Protein AF-A0A2N3NLP7-F1 (afdb_monomer)

Solvent-accessible surface area (backbone atoms only — not comparable to full-atom values): 19900 Å² total; per-residue (Å²): 133,85,92,84,90,82,90,82,85,87,89,82,78,86,71,77,70,81,67,76,88,72,74,85,68,75,59,69,57,57,38,91,52,70,59,50,80,76,34,44,60,33,42,36,60,67,62,23,51,52,34,57,56,50,33,74,73,44,80,54,68,66,61,24,55,34,38,50,55,55,31,71,47,30,38,28,46,70,31,57,49,77,74,38,50,58,56,54,59,60,35,57,75,75,60,52,95,62,43,32,46,37,33,32,49,50,47,71,86,88,68,62,86,68,87,74,82,94,73,85,57,42,68,60,45,51,46,48,52,47,55,76,59,68,56,94,74,65,73,32,44,37,38,36,53,78,73,75,88,86,46,62,73,6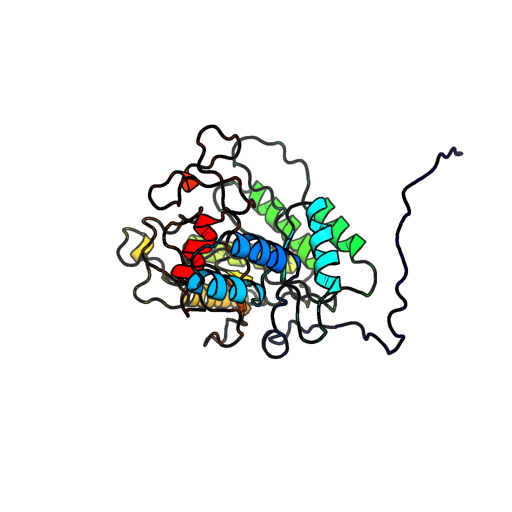9,50,56,52,53,48,35,53,51,48,12,50,45,50,43,65,55,50,41,59,24,23,41,33,23,43,30,66,39,41,27,85,45,37,37,66,93,46,37,52,58,48,38,50,47,53,44,50,18,40,54,72,25,67,58,41,73,20,48,32,21,28,26,28,28,67,64,37,44,65,39,55,80,49,78,79,18,81,46,49,85,38,90,70,54,43,72,37,78,15,48,17,40,52,47,22,51,53,54,54,24,51,53,20,47,77,64,76,36,58,38,35,27,36,35,27,21,35,36,25,38,43,79,74,61,60,96,49,86,86,67,47,37,44,48,41,82,30,3,29,17,56,68,64,37,43,87,58,90,46,99,49,34,46,26,36,31,21,47,42,60,80,30,42,27,65,33,20,39,47,86,85,47,94,76,44,47,74,63,23,62,36,88,48,20,39,75,89,34,51,50,58,68,38,82,28,66,70,58,29,52,43,19,52,74,44,20,34,68,70,111

Nearest PDB structures (foldseek):
  3voi-assembly1_A  TM=9.072E-01  e=3.158E-32  Coprinopsis cinerea
  8ww5-assembly1_A  TM=8.893E-01  e=9.660E-33  Phanerodontia chrysosporium
  8wxc-assembly1_A  TM=8.891E-01  e=7.622E-33  Phanerodontia chrysosporium
  8wwt-assembly1_A  TM=8.873E-01  e=8.581E-33  Phanerodontia chrysosporium
  3voj-assembly1_A  TM=9.019E-01  e=3.182E-31  Coprinopsis cinerea

Sequence (364 aa):
MEILVFLSLIASGLAARAMNPGIAKPVSLNASTNIWLDYTLHPNSIFRAKVEAAAKHIEDGELRQKALRVAEIGTFIWVDSTESLSGIEIALEDLPSDQILGVVLQNLPRHHCSSLPVNRPPKKTIEEISNAYQKDIIDEVAINMGLQQSCARRIKEVYLENTAYALAKLNKPNVIIYIDAGEESVGWDDSRVPIADIIAQAYEAAGRPSQVRGFATNVANLNSWDLSPGEFATADDSQWNPAQNEKRYVSLLSEDLRNRSVPHYAIVDTSRSAVQGLRRQPGTRCNVNHAGFGVRPTSETGSEWTDAFVWAKQGGDSDGTSDVQSETYESECGLEEAFKPSPEAGEWHQVYFEMLVENAKPSF

Mean predicted aligned error: 9.07 Å

InterPro domains:
  IPR016288 1, 4-beta cellobiohydrolase [PF01341] (39-119)
  IPR016288 1, 4-beta cellobiohydrolase [PF01341] (138-360)
  IPR016288 1, 4-beta cellobiohydrolase [PIRSF001100] (31-364)
  IPR016288 1, 4-beta cellobiohydrolase [PR00733] (60-79)
  IPR016288 1, 4-beta cellobiohydrolase [PR00733] (174-187)
  IPR016288 1, 4-beta cellobiohydrolase [PR00733] (212-222)
  IPR016288 1, 4-beta cellobiohydrolase [PR00733] (264-277)
  IPR016288 1, 4-beta cellobiohydrolase [PR00733] (282-302)
  IPR016288 1, 4-beta cellobiohydrolase [PR00733] (306-320)
  IPR016288 1, 4-beta cellobiohydrolase [PTHR34876] (24-364)
  IPR036434 1, 4-beta cellobiohydrolase superfamily [G3DSA:3.20.20.40] (28-364)
  IPR036434 1, 4-beta cellobiohydrolase superfamily [SSF51989] (31-364)

Secondary structure (DSSP, 8-state):
--------------------SS--PPP---TTS-GGGT-EE---HHHHHHHHHHHTT--SHHHHHHHHHHTTS--EEEE-SSGGGHHHHHHHTS--TTEEEEEEE--S----SSS------HHHHHHHHHHHT-SS----EE------TTS-HHHHHHHHHHHHHHHHHS--TT--EEEE---GGG-SHHHHHHHHHHHHHHHHHTT--TTEEEEEESTT----SS-SS-TTTTSTTGGG-S-SSHHHHHHHHHHHHHHTT---EEEEE-TTBS--S--SSTT--TTBTT-B--SPSBS--S-TTEEEEE--S-TTB-SS---TTSTT--GGGGSTTB-SS--STTSB-HHHHHHHHHT-SS--

Foldseek 3Di:
DDDDDDDDDDPPDPPVPPDPPPDPDQDFDALVDLLQVQAFAQLFPVLLVLLLVLLVVDPDPVLSVLSNVLSRFHEAQEDQDLVSVVSQVRRLVPDDPRYAHEYEDHPDDPDDLPDDPPDDDLLVSLVSVLVVVVDSDDAEYEYEYDDDDPHDPVSLVVSLVSLLSNLLSQLDRRYAYAYEQEEQQQQDCVRLLVSLVSVLSSCVSNVNRRRYQYHEYQQLHAFAADDPQALCCVPDPCVPRQRSGRVSSLVSSLVSNVVSVHNRAYEYANQFHLDGNLDPDRPQRFQFPLTAGEDGWHCPSVDPRYSIYHHHDSFQFGQAACPPPDPGDDVSCVDPRHDPGDDGGRDGRSVRSSSRQVSYVVHD

pLDDT: mean 81.13, std 23.27, range [19.69, 98.88]

Organism: NCBI:txid41688

Structure (mmCIF, N/CA/C/O backbone):
data_AF-A0A2N3NLP7-F1
#
_entry.id   AF-A0A2N3NLP7-F1
#
loop_
_atom_site.group_PDB
_atom_site.id
_atom_site.type_symbol
_atom_site.label_atom_id
_atom_site.label_alt_id
_atom_site.label_comp_id
_atom_site.label_asym_id
_atom_site.label_entity_id
_atom_site.label_seq_id
_atom_site.pdbx_PDB_ins_code
_atom_site.Cartn_x
_atom_site.Cartn_y
_atom_site.Cartn_z
_atom_site.occupancy
_atom_site.B_iso_or_equiv
_atom_site.auth_seq_id
_atom_site.auth_comp_id
_atom_site.auth_asym_id
_atom_site.auth_atom_id
_atom_site.pdbx_PDB_model_num
ATOM 1 N N . MET A 1 1 ? 35.258 -16.761 36.003 1.00 25.31 1 MET A N 1
ATOM 2 C CA . MET A 1 1 ? 34.451 -17.596 36.911 1.00 25.31 1 MET A CA 1
ATOM 3 C C . MET A 1 1 ? 33.964 -16.671 38.010 1.00 25.31 1 MET A C 1
ATOM 5 O O . MET A 1 1 ? 34.813 -16.013 38.588 1.00 25.31 1 MET A O 1
ATOM 9 N N . GLU A 1 2 ? 32.640 -16.601 38.192 1.00 19.88 2 GLU A N 1
ATOM 10 C CA . GLU A 1 2 ? 31.891 -15.862 39.239 1.00 19.88 2 GLU A CA 1
ATOM 11 C C . GLU A 1 2 ? 31.831 -14.322 39.088 1.00 19.88 2 GLU A C 1
ATOM 13 O O . GLU A 1 2 ? 32.859 -13.668 38.981 1.00 19.88 2 GLU A O 1
ATOM 18 N N . ILE A 1 3 ? 30.673 -13.732 38.734 1.00 23.47 3 ILE A N 1
ATOM 19 C CA . ILE A 1 3 ? 29.436 -13.397 39.502 1.00 23.47 3 ILE A CA 1
ATOM 20 C C . ILE A 1 3 ? 29.538 -12.024 40.202 1.00 23.47 3 ILE A C 1
ATOM 22 O O . ILE A 1 3 ? 30.393 -11.848 41.058 1.00 23.47 3 ILE A O 1
ATOM 26 N N . LEU A 1 4 ? 28.615 -11.106 39.851 1.00 19.69 4 LEU A N 1
ATOM 27 C CA . LEU A 1 4 ? 27.829 -10.167 40.699 1.00 19.69 4 LEU A CA 1
ATOM 28 C C . LEU A 1 4 ? 27.053 -9.215 39.741 1.00 19.69 4 LEU A C 1
ATOM 30 O O . LEU A 1 4 ? 27.682 -8.443 39.028 1.00 19.69 4 LEU A O 1
ATOM 34 N N . VAL A 1 5 ? 25.760 -9.393 39.428 1.00 26.34 5 VAL A N 1
ATOM 35 C CA . VAL A 1 5 ? 24.514 -9.033 40.160 1.00 26.34 5 VAL A CA 1
ATOM 36 C C . VAL A 1 5 ? 24.393 -7.551 40.550 1.00 26.34 5 VAL A C 1
ATOM 38 O O . VAL A 1 5 ? 25.087 -7.130 41.461 1.00 26.34 5 VAL A O 1
ATOM 41 N N . PHE A 1 6 ? 23.442 -6.835 39.924 1.00 21.78 6 PHE A N 1
ATOM 42 C CA . PHE A 1 6 ? 22.427 -5.919 40.508 1.00 21.78 6 PHE A CA 1
ATOM 43 C C . PHE A 1 6 ? 21.355 -5.671 39.408 1.00 21.78 6 PHE A C 1
ATOM 45 O O . PHE A 1 6 ? 21.713 -5.254 38.313 1.00 21.78 6 PHE A O 1
ATOM 52 N N . LEU A 1 7 ? 20.147 -6.262 39.515 1.00 20.61 7 LEU A N 1
ATOM 53 C CA . LEU A 1 7 ? 18.855 -5.642 39.921 1.00 20.61 7 LEU A CA 1
ATOM 54 C C . LEU A 1 7 ? 18.507 -4.341 39.164 1.00 20.61 7 LEU A C 1
ATOM 56 O O . LEU A 1 7 ? 19.363 -3.483 39.040 1.00 20.61 7 LEU A O 1
ATOM 60 N N . SER A 1 8 ? 17.278 -3.978 38.792 1.00 23.25 8 SER A N 1
ATOM 61 C CA . SER A 1 8 ? 15.921 -4.537 38.620 1.00 23.25 8 SER A CA 1
ATOM 62 C C . SER A 1 8 ? 15.015 -3.297 38.394 1.00 23.25 8 SER A C 1
ATOM 64 O O . SER A 1 8 ? 15.444 -2.201 38.749 1.00 23.25 8 SER A O 1
ATOM 66 N N . LEU A 1 9 ? 13.756 -3.497 37.978 1.00 22.28 9 LEU A N 1
ATOM 67 C CA . LEU A 1 9 ? 12.657 -2.517 37.802 1.00 22.28 9 LEU A CA 1
ATOM 68 C C . LEU A 1 9 ? 12.660 -1.837 36.421 1.00 22.28 9 LEU A C 1
ATOM 70 O O . LEU A 1 9 ? 13.601 -1.150 36.064 1.00 22.28 9 LEU A O 1
ATOM 74 N N . ILE A 1 10 ? 11.630 -1.999 35.588 1.00 25.17 10 ILE A N 1
ATOM 75 C CA . ILE A 1 10 ? 10.205 -2.021 35.940 1.00 25.17 10 ILE A CA 1
ATOM 76 C C . ILE A 1 10 ? 9.506 -3.241 35.320 1.00 25.17 10 ILE A C 1
ATOM 78 O O . ILE A 1 10 ? 9.260 -3.304 34.122 1.00 25.17 10 ILE A O 1
ATOM 82 N N . ALA A 1 11 ? 9.149 -4.197 36.179 1.00 34.75 11 ALA A N 1
ATOM 83 C CA . ALA A 1 11 ? 7.970 -5.023 35.987 1.00 34.75 11 ALA A CA 1
ATOM 84 C C . ALA A 1 11 ? 6.817 -4.289 36.682 1.00 34.75 11 ALA A C 1
ATOM 86 O O . ALA A 1 11 ? 6.783 -4.248 37.909 1.00 34.75 11 ALA A O 1
ATOM 87 N N . SER A 1 12 ? 5.906 -3.702 35.909 1.00 30.23 12 SER A N 1
ATOM 88 C CA . SER A 1 12 ? 4.644 -3.154 36.410 1.00 30.23 12 SER A CA 1
ATOM 89 C C . SER A 1 12 ? 3.597 -3.276 35.312 1.00 30.23 12 SER A C 1
ATOM 91 O O . SER A 1 12 ? 3.650 -2.534 34.341 1.00 30.23 12 SER A O 1
ATOM 93 N N . GLY A 1 13 ? 2.642 -4.192 35.481 1.00 27.33 13 GLY A N 1
ATOM 94 C CA . GLY A 1 13 ? 1.371 -4.107 34.759 1.00 27.33 13 GLY A CA 1
ATOM 95 C C . GLY A 1 13 ? 1.013 -5.238 33.803 1.00 27.33 13 GLY A C 1
ATOM 96 O O . GLY A 1 13 ? 0.046 -5.080 33.073 1.00 27.33 13 GLY A O 1
ATOM 97 N N . LEU A 1 14 ? 1.669 -6.403 33.846 1.00 33.81 14 LEU A N 1
ATOM 98 C CA . LEU A 1 14 ? 1.018 -7.640 33.394 1.00 33.81 14 LEU A CA 1
ATOM 99 C C . LEU A 1 14 ? -0.072 -8.001 34.412 1.00 33.81 14 LEU A C 1
ATOM 101 O O . LEU A 1 14 ? 0.076 -8.905 35.234 1.00 33.81 14 LEU A O 1
ATOM 105 N N . ALA A 1 15 ? -1.187 -7.272 34.372 1.00 29.70 15 ALA A N 1
ATOM 106 C CA . ALA A 1 15 ? -2.448 -7.879 34.734 1.00 29.70 15 ALA A CA 1
ATOM 107 C C . ALA A 1 15 ? -2.676 -8.952 33.671 1.00 29.70 15 ALA A C 1
ATOM 109 O O . ALA A 1 15 ? -3.114 -8.659 32.563 1.00 29.70 15 ALA A O 1
ATOM 110 N N . ALA A 1 16 ? -2.310 -10.192 33.998 1.00 34.66 16 ALA A N 1
ATOM 111 C CA . ALA A 1 16 ? -2.827 -11.356 33.309 1.00 34.66 16 ALA A CA 1
ATOM 112 C C . ALA A 1 16 ? -4.351 -11.259 33.404 1.00 34.66 16 ALA A C 1
ATOM 114 O O . ALA A 1 16 ? -4.958 -11.647 34.405 1.00 34.66 16 ALA A O 1
ATOM 115 N N . ARG A 1 17 ? -4.975 -10.635 32.403 1.00 36.97 17 ARG A N 1
ATOM 116 C CA . ARG A 1 17 ? -6.418 -10.645 32.287 1.00 36.97 17 ARG A CA 1
ATOM 117 C C . ARG A 1 17 ? -6.755 -12.104 32.054 1.00 36.97 17 ARG A C 1
ATOM 119 O O . ARG A 1 17 ? -6.219 -12.732 31.143 1.00 36.97 17 ARG A O 1
ATOM 126 N N . ALA A 1 18 ? -7.577 -12.651 32.941 1.00 33.50 18 ALA A N 1
ATOM 127 C CA . ALA A 1 18 ? -8.200 -13.941 32.747 1.00 33.50 18 ALA A CA 1
ATOM 128 C C . ALA A 1 18 ? -8.987 -13.870 31.431 1.00 33.50 18 ALA A C 1
ATOM 130 O O . ALA A 1 18 ? -10.135 -13.429 31.408 1.00 33.50 18 ALA A O 1
ATOM 131 N N . MET A 1 19 ? -8.337 -14.234 30.324 1.00 38.94 19 MET A N 1
ATOM 132 C CA . MET A 1 19 ? -9.033 -14.576 29.100 1.00 38.94 19 MET A CA 1
ATOM 133 C C . MET A 1 19 ? -9.948 -15.737 29.461 1.00 38.94 19 MET A C 1
ATOM 135 O O . MET A 1 19 ? -9.538 -16.698 30.118 1.00 38.94 19 MET A O 1
ATOM 139 N N . ASN A 1 20 ? -11.218 -15.586 29.109 1.00 33.22 20 ASN A N 1
ATOM 140 C CA . ASN A 1 20 ? -12.239 -16.593 29.325 1.00 33.22 20 ASN A CA 1
ATOM 141 C C . ASN A 1 20 ? -11.690 -17.940 28.797 1.00 33.22 20 ASN A C 1
ATOM 143 O O . ASN A 1 20 ? -11.313 -17.996 27.627 1.00 33.22 20 ASN A O 1
ATOM 147 N N . PRO A 1 21 ? -11.583 -19.010 29.608 1.00 33.53 21 PRO A N 1
ATOM 148 C CA . PRO A 1 21 ? -10.852 -20.233 29.254 1.00 33.53 21 PRO A CA 1
ATOM 149 C C . PRO A 1 21 ? -11.616 -21.126 28.256 1.00 33.53 21 PRO A C 1
ATOM 151 O O . PRO A 1 21 ? -11.480 -22.348 28.253 1.00 33.53 21 PRO A O 1
ATOM 154 N N . GLY A 1 22 ? -12.430 -20.524 27.390 1.00 38.31 22 GLY A N 1
ATOM 155 C CA . GLY A 1 22 ? -13.032 -21.166 26.234 1.00 38.31 22 GLY A CA 1
ATOM 156 C C . GLY A 1 22 ? -12.075 -21.121 25.048 1.00 38.31 22 GLY A C 1
ATOM 157 O O . GLY A 1 22 ? -12.279 -20.322 24.151 1.00 38.31 22 GLY A O 1
ATOM 158 N N . ILE A 1 23 ? -11.035 -21.962 25.080 1.00 42.19 23 ILE A N 1
ATOM 159 C CA . ILE A 1 23 ? -10.254 -22.453 23.926 1.00 42.19 23 ILE A CA 1
ATOM 160 C C . ILE A 1 23 ? -10.053 -21.402 22.811 1.00 42.19 23 ILE A C 1
ATOM 162 O O . ILE A 1 23 ? -10.664 -21.499 21.746 1.00 42.19 23 ILE A O 1
ATOM 166 N N . ALA A 1 24 ? -9.156 -20.434 23.019 1.00 48.47 24 ALA A N 1
ATOM 167 C CA . ALA A 1 24 ? -8.551 -19.735 21.888 1.00 48.47 24 ALA A CA 1
ATOM 168 C C . ALA A 1 24 ? -7.730 -20.779 21.116 1.00 48.47 24 ALA A C 1
ATOM 170 O O . ALA A 1 24 ? -6.685 -21.239 21.581 1.00 48.47 24 ALA A O 1
ATOM 171 N N . LYS A 1 25 ? -8.269 -21.270 19.996 1.00 50.44 25 LYS A N 1
ATOM 172 C CA . LYS A 1 25 ? -7.490 -22.100 19.076 1.00 50.44 25 LYS A CA 1
ATOM 173 C C . LYS A 1 25 ? -6.384 -21.215 18.493 1.00 50.44 25 LYS A C 1
ATOM 175 O O . LYS A 1 25 ? -6.681 -20.063 18.193 1.00 50.44 25 LYS A O 1
ATOM 180 N N . PRO A 1 26 ? -5.160 -21.731 18.294 1.00 59.91 26 PRO A N 1
ATOM 181 C CA . PRO A 1 26 ? -4.160 -21.014 17.514 1.00 59.91 26 PRO A CA 1
ATOM 182 C C . PRO A 1 26 ? -4.774 -20.664 16.156 1.00 59.91 26 PRO A C 1
ATOM 184 O O . PRO A 1 26 ? -5.255 -21.569 15.462 1.00 59.91 26 PRO A O 1
ATOM 187 N N . VAL A 1 27 ? -4.811 -19.379 15.802 1.00 71.25 27 VAL A N 1
ATOM 188 C CA . VAL A 1 27 ? -5.235 -18.959 14.465 1.00 71.25 27 VAL A CA 1
ATOM 189 C C . VAL A 1 27 ? -4.194 -19.471 13.479 1.00 71.25 27 VAL A C 1
ATOM 191 O O . VAL A 1 27 ? -2.988 -19.355 13.691 1.00 71.25 27 VAL A O 1
ATOM 194 N N . SER A 1 28 ? -4.661 -20.126 12.422 1.00 84.06 28 SER A N 1
ATOM 195 C CA . SER A 1 28 ? -3.806 -20.608 11.347 1.00 84.06 28 SER A CA 1
ATOM 196 C C . SER A 1 28 ? -4.380 -20.123 10.036 1.00 84.06 28 SER A C 1
ATOM 198 O O . SER A 1 28 ? -5.520 -20.428 9.699 1.00 84.06 28 SER A O 1
ATOM 200 N N . LEU A 1 29 ? -3.544 -19.427 9.285 1.00 89.31 29 LEU A N 1
ATOM 201 C CA . LEU A 1 29 ? -3.817 -18.927 7.958 1.00 89.31 29 LEU A CA 1
ATOM 202 C C . LEU A 1 29 ? -3.166 -19.813 6.923 1.00 89.31 29 LEU A C 1
ATOM 204 O O . LEU A 1 29 ? -2.139 -20.462 7.152 1.00 89.31 29 LEU A O 1
ATOM 208 N N . ASN A 1 30 ? -3.805 -19.833 5.765 1.00 91.94 30 ASN A N 1
ATOM 209 C CA . ASN A 1 30 ? -3.397 -20.659 4.658 1.00 91.94 30 ASN A CA 1
ATOM 210 C C . ASN A 1 30 ? -3.072 -19.785 3.447 1.00 91.94 30 ASN A C 1
ATOM 212 O O . ASN A 1 30 ? -3.961 -19.445 2.672 1.00 91.94 30 ASN A O 1
ATOM 216 N N . ALA A 1 31 ? -1.786 -19.493 3.231 1.00 94.44 31 ALA A N 1
ATOM 217 C CA . ALA A 1 31 ? -1.329 -18.740 2.059 1.00 94.44 31 ALA A CA 1
ATOM 218 C C . ALA A 1 31 ? -1.574 -19.451 0.715 1.00 94.44 31 ALA A C 1
ATOM 220 O O . ALA A 1 31 ? -1.437 -18.837 -0.344 1.00 94.44 31 ALA A O 1
ATOM 221 N N . SER A 1 32 ? -1.965 -20.731 0.702 1.00 94.88 32 SER A N 1
ATOM 222 C CA . SER A 1 32 ? -2.387 -21.375 -0.551 1.00 94.88 32 SER A CA 1
ATOM 223 C C . SER A 1 32 ? -3.768 -20.906 -1.031 1.00 94.88 32 SER A C 1
ATOM 225 O O . SER A 1 32 ? -4.080 -21.044 -2.214 1.00 94.88 32 SER A O 1
ATOM 227 N N . THR A 1 33 ? -4.563 -20.274 -0.165 1.00 95.12 33 THR A N 1
ATOM 228 C CA . THR A 1 33 ? -5.894 -19.725 -0.467 1.00 95.12 33 THR A CA 1
ATOM 229 C C . THR A 1 33 ? -5.933 -18.208 -0.274 1.00 95.12 33 THR A C 1
ATOM 231 O O . THR A 1 33 ? -5.096 -17.649 0.431 1.00 95.12 33 THR A O 1
ATOM 234 N N . ASN A 1 34 ? -6.899 -17.534 -0.905 1.00 96.88 34 ASN A N 1
ATOM 235 C CA . ASN A 1 34 ? -7.126 -16.108 -0.679 1.00 96.88 34 ASN A CA 1
ATOM 236 C C . ASN A 1 34 ? -7.850 -15.910 0.664 1.00 96.88 34 ASN A C 1
ATOM 238 O O . ASN A 1 34 ? -9.052 -16.151 0.750 1.00 96.88 34 ASN A O 1
ATOM 242 N N . ILE A 1 35 ? -7.121 -15.469 1.693 1.00 94.88 35 ILE A N 1
ATOM 243 C CA . ILE A 1 35 ? -7.686 -15.220 3.030 1.00 94.88 35 ILE A CA 1
ATOM 244 C C . ILE A 1 35 ? -8.677 -14.045 3.051 1.00 94.88 35 ILE A C 1
ATOM 246 O O . ILE A 1 35 ? -9.578 -14.008 3.878 1.00 94.88 35 ILE A O 1
ATOM 250 N N . TRP A 1 36 ? -8.592 -13.114 2.101 1.00 95.81 36 TRP A N 1
ATOM 251 C CA . TRP A 1 36 ? -9.461 -11.933 2.038 1.00 95.81 36 TRP A CA 1
ATOM 252 C C . TRP A 1 36 ? -10.904 -12.251 1.611 1.00 95.81 36 TRP A C 1
ATOM 254 O O . TRP A 1 36 ? -11.740 -11.354 1.502 1.00 95.81 36 TRP A O 1
ATOM 264 N N . LEU A 1 37 ? -11.200 -13.522 1.325 1.00 95.56 37 LEU A N 1
ATOM 265 C CA . LEU A 1 37 ? -12.563 -14.019 1.139 1.00 95.56 37 LEU A CA 1
ATOM 266 C C . LEU A 1 37 ? -13.260 -14.314 2.472 1.00 95.56 37 LEU A C 1
ATOM 268 O O . LEU A 1 37 ? -14.484 -14.235 2.543 1.00 95.56 37 LEU A O 1
ATOM 272 N N . ASP A 1 38 ? -12.485 -14.645 3.503 1.00 93.25 38 ASP A N 1
ATOM 273 C CA . ASP A 1 38 ? -12.992 -15.084 4.803 1.00 93.25 38 ASP A CA 1
ATOM 274 C C . ASP A 1 38 ? -12.827 -14.011 5.884 1.00 93.25 38 ASP A C 1
ATOM 276 O O . ASP A 1 38 ? -13.545 -14.033 6.884 1.00 93.25 38 ASP A O 1
ATOM 280 N N . TYR A 1 39 ? -11.914 -13.061 5.671 1.00 93.25 39 TYR A N 1
ATOM 281 C CA . TYR A 1 39 ? -11.587 -12.044 6.655 1.00 93.25 39 TYR A CA 1
ATOM 282 C C . TYR A 1 39 ? -11.549 -10.631 6.077 1.00 93.25 39 TYR A C 1
ATOM 284 O O . TYR A 1 39 ? -11.272 -10.412 4.895 1.00 93.25 39 TYR A O 1
ATOM 292 N N . THR A 1 40 ? -11.773 -9.650 6.952 1.00 92.94 40 THR A N 1
ATOM 293 C CA . THR A 1 40 ? -11.682 -8.222 6.617 1.00 92.94 40 THR A CA 1
ATOM 294 C C . THR A 1 40 ? -10.503 -7.551 7.319 1.00 92.94 40 THR A C 1
ATOM 296 O O . THR A 1 40 ? -10.053 -7.990 8.376 1.00 92.94 40 THR A O 1
ATOM 299 N N . LEU A 1 41 ? -9.980 -6.475 6.724 1.00 95.56 41 LEU A N 1
ATOM 300 C CA . LEU A 1 41 ? -8.903 -5.698 7.335 1.00 95.56 41 LEU A CA 1
ATOM 301 C C . LEU A 1 41 ? -9.415 -4.982 8.588 1.00 95.56 41 LEU A C 1
ATOM 303 O O . LEU A 1 41 ? -10.384 -4.226 8.509 1.00 95.56 41 LEU A O 1
ATOM 307 N N . HIS A 1 42 ? -8.740 -5.174 9.716 1.00 95.75 42 HIS A N 1
ATOM 308 C CA . HIS A 1 42 ? -9.128 -4.576 10.985 1.00 95.75 42 HIS A CA 1
ATOM 309 C C . HIS A 1 42 ? -8.978 -3.040 10.964 1.00 95.75 42 HIS A C 1
ATOM 311 O O . HIS A 1 42 ? -7.881 -2.540 10.676 1.00 95.75 42 HIS A O 1
ATOM 317 N N . PRO A 1 43 ? -10.034 -2.262 11.282 1.00 96.50 43 PRO A N 1
ATOM 318 C CA . PRO A 1 43 ? -9.950 -0.813 11.475 1.00 96.50 43 PRO A CA 1
ATOM 319 C C . PRO A 1 43 ? -9.223 -0.499 12.784 1.00 96.50 43 PRO A C 1
ATOM 321 O O . PRO A 1 43 ? -9.853 -0.154 13.778 1.00 96.50 43 PRO A O 1
ATOM 324 N N . ASN A 1 44 ? -7.898 -0.654 12.797 1.00 93.75 44 ASN A N 1
ATOM 325 C CA . ASN A 1 44 ? -7.089 -0.597 14.014 1.00 93.75 44 ASN A CA 1
ATOM 326 C C . ASN A 1 44 ? -7.329 0.673 14.852 1.00 93.75 44 ASN A C 1
ATOM 328 O O . ASN A 1 44 ? -7.486 1.785 14.333 1.00 93.75 44 ASN A O 1
ATOM 332 N N . SER A 1 45 ? -7.325 0.496 16.173 1.00 94.19 45 SER A N 1
ATOM 333 C CA . SER A 1 45 ? -7.622 1.541 17.158 1.00 94.19 45 SER A CA 1
ATOM 334 C C . SER A 1 45 ? -6.672 2.747 17.106 1.00 94.19 45 SER A C 1
ATOM 336 O O . SER A 1 45 ? -7.079 3.861 17.442 1.00 94.19 45 SER A O 1
ATOM 338 N N . ILE A 1 46 ? -5.439 2.572 16.621 1.00 93.81 46 ILE A N 1
ATOM 339 C CA . ILE A 1 46 ? -4.443 3.649 16.498 1.00 93.81 46 ILE A CA 1
ATOM 340 C C . ILE A 1 46 ? -4.859 4.655 15.424 1.00 93.81 46 ILE A C 1
ATOM 342 O O . ILE A 1 46 ? -4.966 5.851 15.703 1.00 93.81 46 ILE A O 1
ATOM 346 N N . PHE A 1 47 ? -5.127 4.187 14.202 1.00 96.56 47 PHE A N 1
ATOM 347 C CA . PHE A 1 47 ? -5.576 5.061 13.119 1.00 96.56 47 PHE A CA 1
ATOM 348 C C . PHE A 1 47 ? -6.966 5.636 13.410 1.00 96.56 47 PHE A C 1
ATOM 350 O O . PHE A 1 47 ? -7.193 6.831 13.208 1.00 96.56 47 PHE A O 1
ATOM 357 N N . ARG A 1 48 ? -7.866 4.819 13.978 1.00 97.50 48 ARG A N 1
ATOM 358 C CA . ARG A 1 48 ? -9.200 5.253 14.421 1.00 97.50 48 ARG A CA 1
ATOM 359 C C . ARG A 1 48 ? -9.117 6.468 15.348 1.00 97.50 48 ARG A C 1
ATOM 361 O O . ARG A 1 48 ? -9.788 7.469 15.108 1.00 97.50 48 ARG A O 1
ATOM 368 N N . ALA A 1 49 ? -8.232 6.433 16.346 1.00 97.19 49 ALA A N 1
ATOM 369 C CA . ALA A 1 49 ? -8.041 7.541 17.280 1.00 97.19 49 ALA A CA 1
ATOM 370 C C . ALA A 1 49 ? -7.531 8.827 16.598 1.00 97.19 49 ALA A C 1
ATOM 372 O O . ALA A 1 49 ? -7.974 9.922 16.960 1.00 97.19 49 ALA A O 1
ATOM 373 N N . LYS A 1 50 ? -6.641 8.717 15.597 1.00 97.81 50 LYS A N 1
ATOM 374 C CA . LYS A 1 50 ? -6.164 9.871 14.806 1.00 97.81 50 LYS A CA 1
ATOM 375 C C . LYS A 1 50 ? -7.318 10.512 14.032 1.00 97.81 50 LYS A C 1
ATOM 377 O O . LYS A 1 50 ? -7.512 11.723 14.117 1.00 97.81 50 LYS A O 1
ATOM 382 N N . VAL A 1 51 ? -8.143 9.698 13.371 1.00 98.56 51 VAL A N 1
ATOM 383 C CA . VAL A 1 51 ? -9.332 10.158 12.636 1.00 98.56 51 VAL A CA 1
ATOM 384 C C . VAL A 1 51 ? -10.365 10.807 13.563 1.00 98.56 51 VAL A C 1
ATOM 386 O O . VAL A 1 51 ? -10.872 11.888 13.268 1.00 98.56 51 VAL A O 1
ATOM 389 N N . GLU A 1 52 ? -10.674 10.192 14.705 1.00 98.44 52 GLU A N 1
ATOM 390 C CA . GLU A 1 52 ? -11.625 10.748 15.675 1.00 98.44 52 GLU A CA 1
ATOM 391 C C . GLU A 1 52 ? -11.136 12.068 16.285 1.00 98.44 52 GLU A C 1
ATOM 393 O O . GLU A 1 52 ? -11.939 12.962 16.571 1.00 98.44 52 GLU A O 1
ATOM 398 N N . ALA A 1 53 ? -9.825 12.210 16.498 1.00 98.56 53 ALA A N 1
ATOM 399 C CA . ALA A 1 53 ? -9.225 13.471 16.913 1.00 98.56 53 ALA A CA 1
ATOM 400 C C . ALA A 1 53 ? -9.352 14.527 15.807 1.00 98.56 53 ALA A C 1
ATOM 402 O O . ALA A 1 53 ? -9.829 15.629 16.077 1.00 98.56 53 ALA A O 1
ATOM 403 N N . ALA A 1 54 ? -9.019 14.171 14.566 1.00 98.25 54 ALA A N 1
ATOM 404 C CA . ALA A 1 54 ? -9.130 15.045 13.405 1.00 98.25 54 ALA A CA 1
ATOM 405 C C . ALA A 1 54 ? -10.560 15.545 13.177 1.00 98.25 54 ALA A C 1
ATOM 407 O O . ALA A 1 54 ? -10.779 16.734 12.959 1.00 98.25 54 ALA A O 1
ATOM 408 N N . ALA A 1 55 ? -11.554 14.664 13.303 1.00 98.38 55 ALA A N 1
ATOM 409 C CA . ALA A 1 55 ? -12.960 15.000 13.109 1.00 98.38 55 ALA A CA 1
ATOM 410 C C . ALA A 1 55 ? -13.472 16.076 14.085 1.00 98.38 55 ALA A C 1
ATOM 412 O O . ALA A 1 55 ? -14.398 16.815 13.749 1.00 98.38 55 ALA A O 1
ATOM 413 N N . LYS A 1 56 ? -12.870 16.218 15.276 1.00 98.25 56 LYS A N 1
ATOM 414 C CA . LYS A 1 56 ? -13.220 17.284 16.238 1.00 98.25 56 LYS A CA 1
ATOM 415 C C . LYS A 1 56 ? -12.822 18.676 15.748 1.00 98.25 56 LYS A C 1
ATOM 417 O O . LYS A 1 56 ? -13.394 19.655 16.219 1.00 98.25 56 LYS A O 1
ATOM 422 N N . HIS A 1 57 ? -11.864 18.753 14.827 1.00 97.25 57 HIS A N 1
ATOM 423 C CA . HIS A 1 57 ? -11.379 19.998 14.236 1.00 97.25 57 HIS A CA 1
ATOM 424 C C . HIS A 1 57 ? -12.099 20.371 12.932 1.00 97.25 57 HIS A C 1
ATOM 426 O O . HIS A 1 57 ? -11.899 21.474 12.436 1.00 97.25 57 HIS A O 1
ATOM 432 N N . ILE A 1 58 ? -12.978 19.503 12.416 1.00 98.06 58 ILE A N 1
ATOM 433 C CA . ILE A 1 58 ? -13.755 19.766 11.202 1.00 98.06 58 ILE A CA 1
ATOM 434 C C . ILE A 1 58 ? -15.042 20.517 11.569 1.00 98.06 58 ILE A C 1
ATOM 436 O O . ILE A 1 58 ? -15.939 19.976 12.232 1.00 98.06 58 ILE A O 1
ATOM 440 N N . GLU A 1 59 ? -15.136 21.772 11.128 1.00 97.06 59 GLU A N 1
ATOM 441 C CA . GLU A 1 59 ? -16.304 22.630 11.366 1.00 97.06 59 GLU A CA 1
ATOM 442 C C . GLU A 1 59 ? -17.518 22.184 10.541 1.00 97.06 59 GLU A C 1
ATOM 444 O O . GLU A 1 59 ? -18.625 22.072 11.086 1.00 97.06 59 GLU A O 1
ATOM 449 N N . ASP A 1 60 ? -17.303 21.872 9.256 1.00 98.19 60 ASP A N 1
ATOM 450 C CA . ASP A 1 60 ? -18.353 21.425 8.342 1.00 98.19 60 ASP A CA 1
ATOM 451 C C . ASP A 1 60 ? -18.965 20.095 8.809 1.00 98.19 60 ASP A C 1
ATOM 453 O O . ASP A 1 60 ? -18.290 19.080 8.996 1.00 98.19 60 ASP A O 1
ATOM 457 N N . GLY A 1 61 ? -20.279 20.105 9.040 1.00 98.19 61 GLY A N 1
ATOM 458 C CA . GLY A 1 61 ? -20.977 18.973 9.638 1.00 98.19 61 GLY A CA 1
ATOM 459 C C . GLY A 1 61 ? -21.070 17.746 8.732 1.00 98.19 61 GLY A C 1
ATOM 460 O O . GLY A 1 61 ? -21.086 16.630 9.251 1.00 98.19 61 GLY A O 1
ATOM 461 N N . GLU A 1 62 ? -21.130 17.937 7.413 1.00 98.12 62 GLU A N 1
ATOM 462 C CA . GLU A 1 62 ? -21.200 16.845 6.440 1.00 98.12 62 GLU A CA 1
ATOM 463 C C . GLU A 1 62 ? -19.817 16.213 6.263 1.00 98.12 62 GLU A C 1
ATOM 465 O O . GLU A 1 62 ? -19.672 14.993 6.370 1.00 98.12 62 GLU A O 1
ATOM 470 N N . LEU A 1 63 ? -18.785 17.041 6.089 1.00 98.50 63 LEU A N 1
ATOM 471 C CA . LEU A 1 63 ? -17.400 16.603 6.002 1.00 98.50 63 LEU A CA 1
ATOM 472 C C . LEU A 1 63 ? -16.969 15.878 7.275 1.00 98.50 63 LEU A C 1
ATOM 474 O O . LEU A 1 63 ? -16.360 14.816 7.195 1.00 98.50 63 LEU A O 1
ATOM 478 N N . ARG A 1 64 ? -17.354 16.379 8.455 1.00 98.69 64 ARG A N 1
ATOM 479 C CA . ARG A 1 64 ? -17.081 15.704 9.731 1.00 98.69 64 ARG A CA 1
ATOM 480 C C . ARG A 1 64 ? -17.714 14.314 9.793 1.00 98.69 64 ARG A C 1
ATOM 482 O O . ARG A 1 64 ? -17.083 13.383 10.285 1.00 98.69 64 ARG A O 1
ATOM 489 N N . GLN A 1 65 ? -18.946 14.150 9.305 1.00 98.44 65 GLN A N 1
ATOM 490 C CA . GLN A 1 65 ? -19.591 12.832 9.261 1.00 98.44 65 GLN A CA 1
ATOM 491 C C . GLN A 1 65 ? -18.867 11.884 8.303 1.00 98.44 65 GLN A C 1
ATOM 493 O O . GLN A 1 65 ? -18.626 10.736 8.670 1.00 98.44 65 GLN A O 1
ATOM 498 N N . LYS A 1 66 ? -18.471 12.366 7.119 1.00 98.50 66 LYS A N 1
ATOM 499 C CA . LYS A 1 66 ? -17.668 11.594 6.158 1.00 98.50 66 LYS A CA 1
ATOM 500 C C . LYS A 1 66 ? -16.309 11.203 6.738 1.00 98.50 66 LYS A C 1
ATOM 502 O O . LYS A 1 66 ? -15.914 10.048 6.638 1.00 98.50 66 LYS A O 1
ATOM 507 N N . ALA A 1 67 ? -15.637 12.128 7.417 1.00 98.56 67 ALA A N 1
ATOM 508 C CA . ALA A 1 67 ? -14.368 11.883 8.090 1.00 98.56 67 ALA A CA 1
ATOM 509 C C . ALA A 1 67 ? -14.490 10.793 9.161 1.00 98.56 67 ALA A C 1
ATOM 511 O O . ALA A 1 67 ? -13.667 9.887 9.200 1.00 98.56 67 ALA A O 1
ATOM 512 N N . LEU A 1 68 ? -15.548 10.811 9.978 1.00 98.50 68 LEU A N 1
ATOM 513 C CA . LEU A 1 68 ? -15.784 9.761 10.975 1.00 98.50 68 LEU A CA 1
ATOM 514 C C . LEU A 1 68 ? -16.001 8.377 10.344 1.00 98.50 68 LEU A C 1
ATOM 516 O O . LEU A 1 68 ? -15.641 7.380 10.957 1.00 98.50 68 LEU A O 1
ATOM 520 N N . ARG A 1 69 ? -16.514 8.285 9.109 1.00 98.50 69 ARG A N 1
ATOM 521 C CA . ARG A 1 69 ? -16.599 6.999 8.390 1.00 98.50 69 ARG A CA 1
ATOM 522 C C . ARG A 1 69 ? -15.235 6.431 8.011 1.00 98.50 69 ARG A C 1
ATOM 524 O O . ARG A 1 69 ? -15.132 5.223 7.822 1.00 98.50 69 ARG A O 1
ATOM 531 N N . VAL A 1 70 ? -14.195 7.262 7.920 1.00 98.44 70 VAL A N 1
ATOM 532 C CA . VAL A 1 70 ? -12.822 6.794 7.680 1.00 98.44 70 VAL A CA 1
ATOM 533 C C . VAL A 1 70 ? -12.324 5.935 8.845 1.00 98.44 70 VAL A C 1
ATOM 535 O O . VAL A 1 70 ? -11.571 4.991 8.629 1.00 98.44 70 VAL A O 1
ATOM 538 N N . ALA A 1 71 ? -12.785 6.221 10.066 1.00 97.50 71 ALA A N 1
ATOM 539 C CA . ALA A 1 71 ? -12.391 5.519 11.286 1.00 97.50 71 ALA A CA 1
ATOM 540 C C . ALA A 1 71 ? -12.822 4.036 11.290 1.00 97.50 71 ALA A C 1
ATOM 542 O O . ALA A 1 71 ? -12.230 3.217 11.987 1.00 97.50 71 ALA A O 1
ATOM 543 N N . GLU A 1 72 ? -13.822 3.691 10.475 1.00 97.06 72 GLU A N 1
ATOM 544 C CA . GLU A 1 72 ? -14.374 2.339 10.336 1.00 97.06 72 GLU A CA 1
ATOM 545 C C . GLU A 1 72 ? -13.675 1.513 9.242 1.00 97.06 72 GLU A C 1
ATOM 547 O O . GLU A 1 72 ? -14.066 0.377 8.974 1.00 97.06 72 GLU A O 1
ATOM 552 N N . ILE A 1 73 ? -12.664 2.071 8.567 1.00 98.12 73 ILE A N 1
ATOM 553 C CA . ILE A 1 73 ? -11.953 1.388 7.484 1.00 98.12 73 ILE A CA 1
ATOM 554 C C . ILE A 1 73 ? -10.664 0.764 7.999 1.00 98.12 73 ILE A C 1
ATOM 556 O O . ILE A 1 73 ? -9.823 1.429 8.602 1.00 98.12 73 ILE A O 1
ATOM 560 N N . GLY A 1 74 ? -10.485 -0.517 7.677 1.00 97.06 74 GLY A N 1
ATOM 561 C CA . GLY A 1 74 ? -9.239 -1.233 7.895 1.00 97.06 74 GLY A CA 1
ATOM 562 C C . GLY A 1 74 ? -8.041 -0.566 7.232 1.00 97.06 74 GLY A C 1
ATOM 563 O O . GLY A 1 74 ? -8.063 -0.297 6.032 1.00 97.06 74 GLY A O 1
ATOM 564 N N . THR A 1 75 ? -6.975 -0.349 7.999 1.00 97.12 75 THR A N 1
ATOM 565 C CA . THR A 1 75 ? -5.684 0.127 7.488 1.00 97.12 75 THR A CA 1
ATOM 566 C C . THR A 1 75 ? -4.539 -0.687 8.069 1.00 97.12 75 THR A C 1
ATOM 568 O O . THR A 1 75 ? -4.679 -1.326 9.115 1.00 97.12 75 THR A O 1
ATOM 571 N N . PHE A 1 76 ? -3.393 -0.667 7.390 1.00 95.31 76 PHE A N 1
ATOM 572 C CA . PHE A 1 76 ? -2.179 -1.275 7.920 1.00 95.31 76 PHE A CA 1
ATOM 573 C C . PHE A 1 76 ? -1.557 -0.377 8.994 1.00 95.31 76 PHE A C 1
ATOM 575 O O . PHE A 1 76 ? -1.615 0.852 8.918 1.00 95.31 76 PHE A O 1
ATOM 582 N N . ILE A 1 77 ? -0.906 -1.000 9.970 1.00 89.62 77 ILE A N 1
ATOM 583 C CA . ILE A 1 77 ? -0.021 -0.342 10.931 1.00 89.62 77 ILE A CA 1
ATOM 584 C C . ILE A 1 77 ? 1.390 -0.348 10.365 1.00 89.62 77 ILE A C 1
ATOM 586 O O . ILE A 1 77 ? 1.835 -1.345 9.800 1.00 89.62 77 ILE A O 1
ATOM 590 N N . TRP A 1 78 ? 2.099 0.762 10.516 1.00 85.31 78 TRP A N 1
ATOM 591 C CA . TRP A 1 78 ? 3.472 0.893 10.052 1.00 85.31 78 TRP A CA 1
ATOM 592 C C . TRP A 1 78 ? 4.426 0.666 11.215 1.00 85.31 78 TRP A C 1
ATOM 594 O O . TRP A 1 78 ? 4.323 1.320 12.249 1.00 85.31 78 TRP A O 1
ATOM 604 N N . VAL A 1 79 ? 5.341 -0.281 11.032 1.00 79.81 79 VAL A N 1
ATOM 605 C CA . VAL A 1 79 ? 6.409 -0.589 11.975 1.00 79.81 79 VAL A CA 1
ATOM 606 C C . VAL A 1 79 ? 7.737 -0.222 11.335 1.00 79.81 79 VAL A C 1
ATOM 608 O O . VAL A 1 79 ? 8.303 -0.989 10.549 1.00 79.81 79 VAL A O 1
ATOM 611 N N . ASP A 1 80 ? 8.221 0.969 11.659 1.00 71.50 80 ASP A N 1
ATOM 612 C CA . ASP A 1 80 ? 9.455 1.546 11.123 1.00 71.50 80 ASP A CA 1
ATOM 613 C C . ASP A 1 80 ? 10.641 1.487 12.099 1.00 71.50 80 ASP A C 1
ATOM 615 O O . ASP A 1 80 ? 11.811 1.564 11.720 1.00 71.50 80 ASP A O 1
ATOM 619 N N . SER A 1 81 ? 10.335 1.261 13.369 1.00 69.00 81 SER A N 1
ATOM 620 C CA . SER A 1 81 ? 11.243 1.367 14.502 1.00 69.00 81 SER A CA 1
ATOM 621 C C . SER A 1 81 ? 10.879 0.340 15.570 1.00 69.00 81 SER A C 1
ATOM 623 O O . SER A 1 81 ? 9.801 -0.256 15.564 1.00 69.00 81 SER A O 1
ATOM 625 N N . THR A 1 82 ? 11.775 0.116 16.522 1.00 68.50 82 THR A N 1
ATOM 626 C CA . THR A 1 82 ? 11.496 -0.769 17.661 1.00 68.50 82 THR A CA 1
ATOM 627 C C . THR A 1 82 ? 10.384 -0.232 18.558 1.00 68.50 82 THR A C 1
ATOM 629 O O . THR A 1 82 ? 9.622 -0.994 19.141 1.00 68.50 82 THR A O 1
ATOM 632 N N . GLU A 1 83 ? 10.247 1.086 18.622 1.00 73.00 83 GLU A N 1
ATOM 633 C CA . GLU A 1 83 ? 9.242 1.813 19.384 1.00 73.00 83 GLU A CA 1
ATOM 634 C C . GLU A 1 83 ? 7.838 1.589 18.801 1.00 73.00 83 GLU A C 1
ATOM 636 O O . GLU A 1 83 ? 6.882 1.338 19.542 1.00 73.00 83 GLU A O 1
ATOM 641 N N . SER A 1 84 ? 7.728 1.583 17.467 1.00 76.44 84 SER A N 1
ATOM 642 C CA . SER A 1 84 ? 6.471 1.338 16.746 1.00 76.44 84 SER A CA 1
ATOM 643 C C . SER A 1 84 ? 5.908 -0.086 16.911 1.00 76.44 84 SER A C 1
ATOM 645 O O . SER A 1 84 ? 4.740 -0.320 16.606 1.00 76.44 84 SER A O 1
ATOM 647 N N . LEU A 1 85 ? 6.681 -1.032 17.470 1.00 76.94 85 LEU A N 1
ATOM 648 C CA . LEU A 1 85 ? 6.216 -2.402 17.745 1.00 76.94 85 LEU A CA 1
ATOM 649 C C . LEU A 1 85 ? 5.053 -2.460 18.729 1.00 76.94 85 LEU A C 1
ATOM 651 O O . LEU A 1 85 ? 4.168 -3.300 18.576 1.00 76.94 85 LEU A O 1
ATOM 655 N N . SER A 1 86 ? 5.032 -1.542 19.696 1.00 83.06 86 SER A N 1
ATOM 656 C CA . SER A 1 86 ? 3.928 -1.414 20.652 1.00 83.06 86 SER A CA 1
ATOM 657 C C . SER A 1 86 ? 2.578 -1.182 19.962 1.00 83.06 86 SER A C 1
ATOM 659 O O . SER A 1 86 ? 1.540 -1.566 20.494 1.00 83.06 86 SER A O 1
ATOM 661 N N . GLY A 1 87 ? 2.582 -0.624 18.745 1.00 85.06 87 GLY A N 1
ATOM 662 C CA . GLY A 1 87 ? 1.370 -0.420 17.966 1.00 85.06 87 GLY A CA 1
ATOM 663 C C . GLY A 1 87 ? 0.681 -1.722 17.547 1.00 85.06 87 GLY A C 1
ATOM 664 O O . GLY A 1 87 ? -0.545 -1.764 17.468 1.00 85.06 87 GLY A O 1
ATOM 665 N N . ILE A 1 88 ? 1.440 -2.802 17.338 1.00 84.50 88 ILE A N 1
ATOM 666 C CA . ILE A 1 88 ? 0.854 -4.119 17.057 1.00 84.50 88 ILE A CA 1
ATOM 667 C C . ILE A 1 88 ? 0.117 -4.628 18.297 1.00 84.50 88 ILE A C 1
ATOM 669 O O . ILE A 1 88 ? -1.029 -5.045 18.184 1.00 84.50 88 ILE A O 1
ATOM 673 N N . GLU A 1 89 ? 0.742 -4.558 19.476 1.00 84.69 89 GLU A N 1
ATOM 674 C CA . GLU A 1 89 ? 0.122 -5.014 20.727 1.00 84.69 89 GLU A CA 1
ATOM 675 C C . GLU A 1 89 ? -1.189 -4.273 20.999 1.00 84.69 89 GLU A C 1
ATOM 677 O O . GLU A 1 89 ? -2.195 -4.918 21.273 1.00 84.69 89 GLU A O 1
ATOM 682 N N . ILE A 1 90 ? -1.194 -2.945 20.834 1.00 88.38 90 ILE A N 1
ATOM 683 C CA . ILE A 1 90 ? -2.388 -2.104 21.004 1.00 88.38 90 ILE A CA 1
ATOM 684 C C . ILE A 1 90 ? -3.507 -2.534 20.051 1.00 88.38 90 ILE A C 1
ATOM 686 O O . ILE A 1 90 ? -4.648 -2.688 20.474 1.00 88.38 90 ILE A O 1
ATOM 690 N N . ALA A 1 91 ? -3.200 -2.750 18.773 1.00 87.62 91 ALA A N 1
ATOM 691 C CA . ALA A 1 91 ? -4.217 -3.123 17.793 1.00 87.62 91 ALA A CA 1
ATOM 692 C C . ALA A 1 91 ? -4.728 -4.560 17.951 1.00 87.62 91 ALA A C 1
ATOM 694 O O . ALA A 1 91 ? -5.849 -4.861 17.557 1.00 87.62 91 ALA A O 1
ATOM 695 N N . LEU A 1 92 ? -3.928 -5.450 18.541 1.00 86.69 92 LEU A N 1
ATOM 696 C CA . LEU A 1 92 ? -4.374 -6.796 18.892 1.00 86.69 92 LEU A CA 1
ATOM 697 C C . LEU A 1 92 ? -5.353 -6.795 20.079 1.00 86.69 92 LEU A C 1
ATOM 699 O O . LEU A 1 92 ? -6.090 -7.765 20.243 1.00 86.69 92 LEU A O 1
ATOM 703 N N . GLU A 1 93 ? -5.402 -5.738 20.903 1.00 88.62 93 GLU A N 1
ATOM 704 C CA . GLU A 1 93 ? -6.335 -5.668 22.039 1.00 88.62 93 GLU A CA 1
ATOM 705 C C . GLU A 1 93 ? -7.806 -5.637 21.601 1.00 88.62 93 GLU A C 1
ATOM 707 O O . GLU A 1 93 ? -8.667 -6.137 22.335 1.00 88.62 93 GLU A O 1
ATOM 712 N N . ASP A 1 94 ? -8.097 -5.053 20.432 1.00 88.44 94 ASP A N 1
ATOM 713 C CA . ASP A 1 94 ? -9.447 -4.918 19.879 1.00 88.44 94 ASP A CA 1
ATOM 714 C C . ASP A 1 94 ? -9.683 -5.675 18.562 1.00 88.44 94 ASP A C 1
ATOM 716 O O . ASP A 1 94 ? -10.728 -5.480 17.940 1.00 88.44 94 ASP A O 1
ATOM 720 N N . LEU A 1 95 ? -8.778 -6.586 18.178 1.00 88.56 95 LEU A N 1
ATOM 721 C CA . LEU A 1 95 ? -8.910 -7.421 16.981 1.00 88.56 95 LEU A CA 1
ATOM 722 C C . LEU A 1 95 ? -9.959 -8.537 17.181 1.00 88.56 95 LEU A C 1
ATOM 724 O O . LEU A 1 95 ? -9.761 -9.435 18.007 1.00 88.56 95 LEU A O 1
ATOM 728 N N . PRO A 1 96 ? -11.081 -8.534 16.438 1.00 88.75 96 PRO A N 1
ATOM 729 C CA . PRO A 1 96 ? -12.041 -9.628 16.478 1.00 88.75 96 PRO A CA 1
ATOM 730 C C . PRO A 1 96 ? -11.583 -10.809 15.606 1.00 88.75 96 PRO A C 1
ATOM 732 O O . PRO A 1 96 ? -10.793 -10.662 14.679 1.00 88.75 96 PRO A O 1
ATOM 735 N N . SER A 1 97 ? -12.119 -12.000 15.881 1.00 84.62 97 SER A N 1
ATOM 736 C CA . SER A 1 97 ? -11.680 -13.262 15.260 1.00 84.62 97 SER A CA 1
ATOM 737 C C . SER A 1 97 ? -11.993 -13.419 13.764 1.00 84.62 97 SER A C 1
ATOM 739 O O . SER A 1 97 ? -11.557 -14.390 13.155 1.00 84.62 97 SER A O 1
ATOM 741 N N . ASP A 1 98 ? -12.825 -12.545 13.202 1.00 85.44 98 ASP A N 1
ATOM 742 C CA . ASP A 1 98 ? -13.214 -12.487 11.786 1.00 85.44 98 ASP A CA 1
ATOM 743 C C . ASP A 1 98 ? -12.470 -11.378 11.014 1.00 85.44 98 ASP A C 1
ATOM 745 O O . ASP A 1 98 ? -12.805 -11.057 9.869 1.00 85.44 98 ASP A O 1
ATOM 749 N N . GLN A 1 99 ? -11.451 -10.780 11.635 1.00 91.94 99 GLN A N 1
ATOM 750 C CA . GLN A 1 99 ? -10.631 -9.724 11.056 1.00 91.94 99 GLN A CA 1
ATOM 751 C C . GLN A 1 99 ? -9.146 -10.046 11.150 1.00 91.94 99 GLN A C 1
ATOM 753 O O . GLN A 1 99 ? -8.711 -10.863 11.957 1.00 91.94 99 GLN A O 1
ATOM 758 N N . ILE A 1 100 ? -8.374 -9.347 10.322 1.00 93.19 100 ILE A N 1
ATOM 759 C CA . ILE A 1 100 ? -6.928 -9.529 10.186 1.00 93.19 100 ILE A CA 1
ATOM 760 C C . ILE A 1 100 ? -6.221 -8.203 10.415 1.00 93.19 100 ILE A C 1
ATOM 762 O O . ILE A 1 100 ? -6.722 -7.149 10.011 1.00 93.19 100 ILE A O 1
ATOM 766 N N . LEU A 1 101 ? -5.028 -8.238 11.005 1.00 94.50 101 LEU A N 1
ATOM 767 C CA . LEU A 1 101 ? -4.219 -7.044 11.187 1.00 94.50 101 LEU A CA 1
ATOM 768 C C . LEU A 1 101 ? -3.272 -6.831 9.988 1.00 94.50 101 LEU A C 1
ATOM 770 O O . LEU A 1 101 ? -2.472 -7.680 9.602 1.00 94.50 101 LEU A O 1
ATOM 774 N N . GLY A 1 102 ? -3.328 -5.653 9.369 1.00 94.19 102 GLY A N 1
ATOM 775 C CA . GLY A 1 102 ? -2.334 -5.254 8.367 1.00 94.19 102 GLY A CA 1
ATOM 776 C C . GLY A 1 102 ? -1.097 -4.667 9.043 1.00 94.19 102 GLY A C 1
ATOM 777 O O . GLY A 1 102 ? -1.245 -3.802 9.904 1.00 94.19 102 GLY A O 1
ATOM 778 N N . VAL A 1 103 ? 0.118 -5.077 8.656 1.00 91.25 103 VAL A N 1
ATOM 779 C CA . VAL A 1 103 ? 1.361 -4.576 9.279 1.00 91.25 103 VAL A CA 1
ATOM 780 C C . VAL A 1 103 ? 2.479 -4.368 8.255 1.00 91.25 103 VAL A C 1
ATOM 782 O O . VAL A 1 103 ? 3.199 -5.290 7.880 1.00 91.25 103 VAL A O 1
ATOM 785 N N . VAL A 1 104 ? 2.730 -3.125 7.869 1.00 85.06 104 VAL A N 1
ATOM 786 C CA . VAL A 1 104 ? 3.889 -2.779 7.041 1.00 85.06 104 VAL A CA 1
ATOM 787 C C . VAL A 1 104 ? 5.162 -2.811 7.893 1.00 85.06 104 VAL A C 1
ATOM 789 O O . VAL A 1 104 ? 5.296 -2.020 8.821 1.00 85.06 104 VAL A O 1
ATOM 792 N N . LEU A 1 105 ? 6.130 -3.677 7.563 1.00 77.44 105 LEU A N 1
ATOM 793 C CA . LEU A 1 105 ? 7.469 -3.619 8.166 1.00 77.44 105 LEU A CA 1
ATOM 794 C C . LEU A 1 105 ? 8.394 -2.746 7.323 1.00 77.44 105 LEU A C 1
ATOM 796 O O . LEU A 1 105 ? 8.950 -3.186 6.316 1.00 77.44 105 LEU A O 1
ATOM 800 N N . GLN A 1 106 ? 8.616 -1.518 7.773 1.00 70.12 106 GLN A N 1
ATOM 801 C CA . GLN A 1 106 ? 9.414 -0.531 7.061 1.00 70.12 106 GLN A CA 1
ATOM 802 C C . GLN A 1 106 ? 10.702 -0.192 7.818 1.00 70.12 106 GLN A C 1
ATOM 804 O O . GLN A 1 106 ? 10.862 0.902 8.328 1.00 70.12 106 GLN A O 1
ATOM 809 N N . ASN A 1 107 ? 11.682 -1.094 7.850 1.00 50.75 107 ASN A N 1
ATOM 810 C CA . ASN A 1 107 ? 12.994 -0.787 8.453 1.00 50.75 107 ASN A CA 1
ATOM 811 C C . ASN A 1 107 ? 14.169 -1.068 7.507 1.00 50.75 107 ASN A C 1
ATOM 813 O O . ASN A 1 107 ? 15.261 -1.490 7.897 1.00 50.75 107 ASN A O 1
ATOM 817 N N . LEU A 1 108 ? 13.936 -0.861 6.213 1.00 41.25 108 LEU A N 1
ATOM 818 C CA . LEU A 1 108 ? 15.026 -0.704 5.263 1.00 41.25 108 LEU A CA 1
ATOM 819 C C . LEU A 1 108 ? 15.417 0.774 5.291 1.00 41.25 108 LEU A C 1
ATOM 821 O O . LEU A 1 108 ? 14.543 1.602 5.042 1.00 41.25 108 LEU A O 1
ATOM 825 N N . PRO A 1 109 ? 16.676 1.127 5.609 1.00 33.94 109 PRO A N 1
ATOM 826 C CA . PRO A 1 109 ? 17.086 2.522 5.694 1.00 33.94 109 PRO A CA 1
ATOM 827 C C . PRO A 1 109 ? 16.773 3.242 4.377 1.00 33.94 109 PRO A C 1
ATOM 829 O O . PRO A 1 109 ? 17.449 3.035 3.369 1.00 33.94 109 PRO A O 1
ATOM 832 N N . ARG A 1 110 ? 15.736 4.084 4.392 1.00 35.75 110 ARG A N 1
ATOM 833 C CA . ARG A 1 110 ? 15.454 5.068 3.348 1.00 35.75 110 ARG A CA 1
ATOM 834 C C . ARG A 1 110 ? 16.304 6.297 3.630 1.00 35.75 110 ARG A C 1
ATOM 836 O O . ARG A 1 110 ? 15.789 7.294 4.095 1.00 35.75 110 ARG A O 1
ATOM 843 N N . HIS A 1 111 ? 17.608 6.217 3.388 1.00 32.41 111 HIS A N 1
ATOM 844 C CA . HIS A 1 111 ? 18.434 7.420 3.325 1.00 32.41 111 HIS A CA 1
ATOM 845 C C . HIS A 1 111 ? 19.546 7.244 2.297 1.00 32.41 111 HIS A C 1
ATOM 847 O O . HIS A 1 111 ? 20.354 6.323 2.386 1.00 32.41 111 HIS A O 1
ATOM 853 N N . HIS A 1 112 ? 19.502 8.142 1.311 1.00 39.97 112 HIS A N 1
ATOM 854 C CA . HIS A 1 112 ? 20.533 8.599 0.381 1.00 39.97 112 HIS A CA 1
ATOM 855 C C . HIS A 1 112 ? 21.658 7.615 0.013 1.00 39.97 112 HIS A C 1
ATOM 857 O O . HIS A 1 112 ? 22.491 7.219 0.825 1.00 39.97 112 HIS A O 1
ATOM 863 N N . CYS A 1 113 ? 21.819 7.373 -1.293 1.00 39.69 113 CYS A N 1
ATOM 864 C CA . CYS A 1 113 ? 23.000 6.707 -1.863 1.00 39.69 113 CYS A CA 1
ATOM 865 C C . CYS A 1 113 ? 24.326 7.460 -1.617 1.00 39.69 113 CYS A C 1
ATOM 867 O O . CYS A 1 113 ? 25.389 7.016 -2.053 1.00 39.69 113 CYS A O 1
ATOM 869 N N . SER A 1 114 ? 24.279 8.590 -0.920 1.00 36.09 114 SER A N 1
ATOM 870 C CA . SER A 1 114 ? 25.409 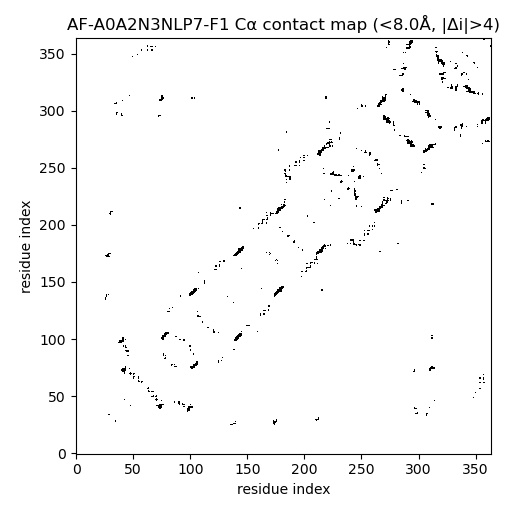9.386 -0.485 1.00 36.09 114 SER A CA 1
ATOM 871 C C . SER A 1 114 ? 25.420 9.451 1.043 1.00 36.09 114 SER A C 1
ATOM 873 O O . SER A 1 114 ? 24.599 10.123 1.657 1.00 36.09 114 SER A O 1
ATOM 875 N N . SER A 1 115 ? 26.403 8.755 1.619 1.00 40.22 115 SER A N 1
AT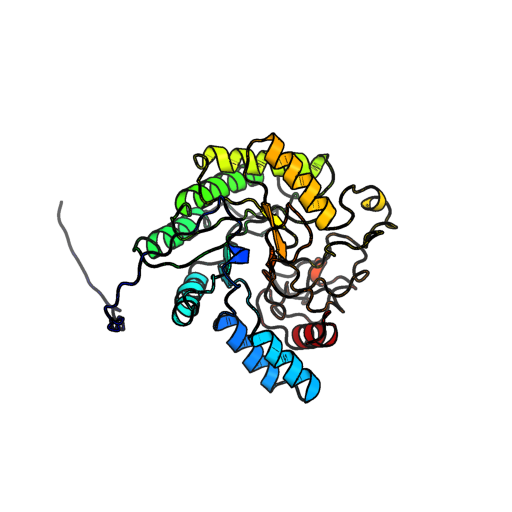OM 876 C CA . SER A 1 115 ? 26.955 8.941 2.969 1.00 40.22 115 SER A CA 1
ATOM 877 C C . SER A 1 115 ? 26.077 8.628 4.191 1.00 40.22 115 SER A C 1
ATOM 879 O O . SER A 1 115 ? 25.735 9.530 4.940 1.00 40.22 115 SER A O 1
ATOM 881 N N . LEU A 1 116 ? 25.914 7.339 4.514 1.00 36.56 116 LEU A N 1
ATOM 882 C CA . LEU A 1 116 ? 25.927 6.860 5.907 1.00 36.56 116 LEU A CA 1
ATOM 883 C C . LEU A 1 116 ? 26.673 5.512 6.015 1.00 36.56 116 LEU A C 1
ATOM 885 O O . LEU A 1 116 ? 26.690 4.728 5.058 1.00 36.56 116 LEU A O 1
ATOM 889 N N . PRO A 1 117 ? 27.323 5.212 7.157 1.00 35.00 117 PRO A N 1
ATOM 890 C CA . PRO A 1 117 ? 27.879 3.892 7.419 1.00 35.00 117 PRO A CA 1
ATOM 891 C C . PRO A 1 117 ? 26.739 2.874 7.552 1.00 35.00 117 PRO A C 1
ATOM 893 O O . PRO A 1 117 ? 25.771 3.098 8.271 1.00 35.00 117 PRO A O 1
ATOM 896 N N . VAL A 1 118 ? 26.875 1.735 6.868 1.00 41.62 118 VAL A N 1
ATOM 897 C CA . VAL A 1 118 ? 25.954 0.585 6.897 1.00 41.62 118 VAL A CA 1
ATOM 898 C C . VAL A 1 118 ? 25.986 -0.075 8.285 1.00 41.62 118 VAL A C 1
ATOM 900 O O . VAL A 1 118 ? 26.539 -1.158 8.455 1.00 41.62 118 VAL A O 1
ATOM 903 N N . ASN A 1 119 ? 25.444 0.581 9.307 1.00 36.03 119 ASN A N 1
ATOM 904 C CA . ASN A 1 119 ? 25.330 0.025 10.650 1.00 36.03 119 ASN A CA 1
ATOM 905 C C . ASN A 1 119 ? 23.884 -0.405 10.913 1.00 36.03 119 ASN A C 1
ATOM 907 O O . ASN A 1 119 ? 23.058 0.379 11.350 1.00 36.03 119 ASN A O 1
ATOM 911 N N . ARG A 1 120 ? 23.636 -1.684 10.588 1.00 47.66 120 ARG A N 1
ATOM 912 C CA . ARG A 1 120 ? 22.548 -2.601 10.993 1.00 47.66 120 ARG A CA 1
ATOM 913 C C . ARG A 1 120 ? 21.425 -2.015 11.887 1.00 47.66 120 ARG A C 1
ATOM 915 O O . ARG A 1 120 ? 21.600 -2.005 13.105 1.00 47.66 120 ARG A O 1
ATOM 922 N N . PRO A 1 121 ? 20.228 -1.760 11.318 1.00 43.41 121 PRO A N 1
ATOM 923 C CA . PRO A 1 121 ? 18.981 -1.878 12.087 1.00 43.41 121 PRO A CA 1
ATOM 924 C C . PRO A 1 121 ? 17.923 -2.915 11.614 1.00 43.41 121 PRO A C 1
ATOM 926 O O . PRO A 1 121 ? 17.108 -3.271 12.453 1.00 43.41 121 PRO A O 1
ATOM 929 N N . PRO A 1 122 ? 17.899 -3.523 10.403 1.00 52.69 122 PRO A N 1
ATOM 930 C CA . PRO A 1 122 ? 16.782 -4.411 10.040 1.00 52.69 122 PRO A CA 1
ATOM 931 C C . PRO A 1 122 ? 16.817 -5.774 10.739 1.00 52.69 122 PRO A C 1
ATOM 933 O O . PRO A 1 122 ? 15.793 -6.227 11.233 1.00 52.69 122 PRO A O 1
ATOM 936 N N . LYS A 1 123 ? 17.981 -6.442 10.831 1.00 52.44 123 LYS A N 1
ATOM 937 C CA . LYS A 1 123 ? 18.060 -7.784 11.452 1.00 52.44 123 LYS A CA 1
ATOM 938 C C . LYS A 1 123 ? 17.661 -7.759 12.929 1.00 52.44 123 LYS A C 1
ATOM 940 O O . LYS A 1 123 ? 16.972 -8.674 13.353 1.00 52.44 123 LYS A O 1
ATOM 945 N N . LYS A 1 124 ? 18.050 -6.713 13.672 1.00 55.31 124 LYS A N 1
ATOM 946 C CA . LYS A 1 124 ? 17.693 -6.546 15.087 1.00 55.31 124 LYS A CA 1
ATOM 947 C C . LYS A 1 124 ? 16.190 -6.309 15.244 1.00 55.31 124 LYS A C 1
ATOM 949 O O . LYS A 1 124 ? 15.573 -7.044 15.994 1.00 55.31 124 LYS A O 1
ATOM 954 N N . THR A 1 125 ? 15.594 -5.402 14.469 1.00 55.19 125 THR A N 1
ATOM 955 C CA . THR A 1 125 ? 14.142 -5.167 14.502 1.00 55.19 125 THR A CA 1
ATOM 956 C C . THR A 1 125 ? 13.354 -6.403 14.071 1.00 55.19 125 THR A C 1
ATOM 958 O O . THR A 1 125 ? 12.405 -6.773 14.742 1.00 55.19 125 THR A O 1
ATOM 961 N N . ILE A 1 126 ? 13.762 -7.110 13.008 1.00 57.94 126 ILE A N 1
ATOM 962 C CA . ILE A 1 126 ? 13.113 -8.364 12.578 1.00 57.94 126 ILE A CA 1
ATOM 963 C C . ILE A 1 126 ? 13.284 -9.465 13.636 1.00 57.94 126 ILE A C 1
ATOM 965 O O . ILE A 1 126 ? 12.387 -10.279 13.836 1.00 57.94 126 ILE A O 1
ATOM 969 N N . GLU A 1 127 ? 14.431 -9.520 14.312 1.00 58.47 127 GLU A N 1
ATOM 970 C CA . GLU A 1 127 ? 14.682 -10.455 15.408 1.00 58.47 127 GLU A CA 1
ATOM 971 C C . GLU A 1 127 ? 13.861 -10.103 16.651 1.00 58.47 127 GLU A C 1
ATOM 973 O O . GLU A 1 127 ? 13.297 -11.001 17.259 1.00 58.47 127 GLU A O 1
ATOM 978 N N . GLU A 1 128 ? 13.720 -8.825 16.993 1.00 60.19 128 GLU A N 1
ATOM 979 C CA . GLU A 1 128 ? 12.892 -8.341 18.101 1.00 60.19 128 GLU A CA 1
ATOM 980 C C . GLU A 1 128 ? 11.403 -8.513 17.815 1.00 60.19 128 GLU A C 1
ATOM 982 O O . GLU A 1 128 ? 10.707 -9.008 18.691 1.00 60.19 128 GLU A O 1
ATOM 987 N N . ILE A 1 129 ? 10.945 -8.252 16.585 1.00 58.94 129 ILE A N 1
ATOM 988 C CA . ILE A 1 129 ? 9.639 -8.685 16.069 1.00 58.94 129 ILE A CA 1
ATOM 989 C C . ILE A 1 129 ? 9.526 -10.186 16.315 1.00 58.94 129 ILE A C 1
ATOM 991 O O . ILE A 1 129 ? 8.750 -10.618 17.154 1.00 58.94 129 ILE A O 1
ATOM 995 N N . SER A 1 130 ? 10.370 -11.004 15.686 1.00 55.53 130 SER A N 1
ATOM 996 C CA . SER A 1 130 ? 10.293 -12.463 15.799 1.00 55.53 130 SER A CA 1
ATOM 997 C C . SER A 1 130 ? 10.356 -12.993 17.242 1.00 55.53 130 SER A C 1
ATOM 999 O O . SER A 1 130 ? 9.819 -14.074 17.488 1.00 55.53 130 SER A O 1
ATOM 1001 N N . ASN A 1 131 ? 11.039 -12.302 18.159 1.00 53.59 131 ASN A N 1
ATOM 1002 C CA . ASN A 1 131 ? 11.229 -12.705 19.554 1.00 53.59 131 ASN A CA 1
ATOM 1003 C C . ASN A 1 131 ? 10.101 -12.214 20.473 1.00 53.59 131 ASN A C 1
ATOM 1005 O O . ASN A 1 131 ? 9.672 -12.977 21.336 1.00 53.59 131 ASN A O 1
ATOM 1009 N N . ALA A 1 132 ? 9.582 -10.996 20.280 1.00 50.28 132 ALA A N 1
ATOM 1010 C CA . ALA A 1 132 ? 8.332 -10.546 20.908 1.00 50.28 132 ALA A CA 1
ATOM 1011 C C . ALA A 1 132 ? 7.192 -11.523 20.572 1.00 50.28 132 ALA A C 1
ATOM 1013 O O . ALA A 1 132 ? 6.349 -11.855 21.400 1.00 50.28 132 ALA A O 1
ATOM 1014 N N . TYR A 1 133 ? 7.279 -12.093 19.375 1.00 51.53 133 TYR A N 1
ATOM 1015 C CA . TYR A 1 133 ? 6.308 -12.970 18.748 1.00 51.53 133 TYR A CA 1
ATOM 1016 C C . TYR A 1 133 ? 6.603 -14.474 18.894 1.00 51.53 133 TYR A C 1
ATOM 1018 O O . TYR A 1 133 ? 6.134 -15.304 18.115 1.00 51.53 133 TYR A O 1
ATOM 1026 N N . GLN A 1 134 ? 7.389 -14.848 19.910 1.00 39.41 134 GLN A N 1
ATOM 1027 C CA . GLN A 1 134 ? 7.800 -16.231 20.177 1.00 39.41 134 GLN A CA 1
ATOM 1028 C C . GLN A 1 134 ? 6.784 -17.039 21.015 1.00 39.41 134 GLN A C 1
ATOM 1030 O O . GLN A 1 134 ? 6.985 -18.237 21.216 1.00 39.41 134 GLN A O 1
ATOM 1035 N N . LYS A 1 135 ? 5.695 -16.419 21.493 1.00 33.47 135 LYS A N 1
ATOM 1036 C CA . LYS A 1 135 ? 4.563 -17.104 22.144 1.00 33.47 135 LYS A CA 1
ATOM 1037 C C . LYS A 1 135 ? 3.399 -17.249 21.168 1.00 33.47 135 LYS A C 1
ATOM 1039 O O . LYS A 1 135 ? 3.170 -16.352 20.372 1.00 33.47 135 LYS A O 1
ATOM 1044 N N . ASP A 1 136 ? 2.676 -18.360 21.281 1.00 33.25 136 ASP A N 1
ATOM 1045 C CA . ASP A 1 136 ? 1.540 -18.827 20.464 1.00 33.25 136 ASP A CA 1
ATOM 1046 C C . ASP A 1 136 ? 0.299 -17.897 20.412 1.00 33.25 136 ASP A C 1
ATOM 1048 O O . ASP A 1 136 ? -0.833 -18.372 20.463 1.00 33.25 136 ASP A O 1
ATOM 1052 N N . ILE A 1 137 ? 0.473 -16.575 20.362 1.00 30.25 137 ILE A N 1
ATOM 1053 C CA . ILE A 1 137 ? -0.607 -15.583 20.333 1.00 30.25 137 ILE A CA 1
ATOM 1054 C C . ILE A 1 137 ? -0.160 -14.403 19.479 1.00 30.25 137 ILE A C 1
ATOM 1056 O O . ILE A 1 137 ? 0.344 -13.410 19.999 1.00 30.25 137 ILE A O 1
ATOM 1060 N N . ILE A 1 138 ? -0.322 -14.529 18.168 1.00 31.22 138 ILE A N 1
ATOM 1061 C CA . ILE A 1 138 ? -0.441 -13.379 17.275 1.00 31.22 138 ILE A CA 1
ATOM 1062 C C . ILE A 1 138 ? -1.434 -13.793 16.219 1.00 31.22 138 ILE A C 1
ATOM 1064 O O . ILE A 1 138 ? -1.367 -14.908 15.705 1.00 31.22 138 ILE A O 1
ATOM 1068 N N . ASP A 1 139 ? -2.307 -12.874 15.884 1.00 30.42 139 ASP A N 1
ATOM 1069 C CA . ASP A 1 139 ? -3.228 -12.997 14.781 1.00 30.42 139 ASP A CA 1
ATOM 1070 C C . ASP A 1 139 ? -2.687 -12.134 13.631 1.00 30.42 139 ASP A C 1
ATOM 1072 O O . ASP A 1 139 ? -2.175 -11.038 13.844 1.00 30.42 139 ASP A O 1
ATOM 1076 N N . GLU A 1 140 ? -2.693 -12.741 12.447 1.00 28.03 140 GLU A N 1
ATOM 1077 C CA . GLU A 1 140 ? -2.615 -12.210 11.079 1.00 28.03 140 GLU A CA 1
ATOM 1078 C C . GLU A 1 140 ? -1.777 -10.944 10.835 1.00 28.03 140 GLU A C 1
ATOM 1080 O O . GLU A 1 140 ? -2.169 -9.858 11.223 1.00 28.03 140 GLU A O 1
ATOM 1085 N N . VAL A 1 141 ? -0.646 -11.061 10.123 1.00 33.66 141 VAL A N 1
ATOM 1086 C CA . VAL A 1 141 ? 0.271 -9.943 9.801 1.00 33.66 141 VAL A CA 1
ATOM 1087 C C . VAL A 1 141 ? 0.638 -9.992 8.309 1.00 33.66 141 VAL A C 1
ATOM 1089 O O . VAL A 1 141 ? 1.136 -11.020 7.854 1.00 33.66 141 VAL A O 1
ATOM 1092 N N . ALA A 1 142 ? 0.437 -8.899 7.557 1.00 29.69 142 ALA A N 1
ATOM 1093 C CA . ALA A 1 142 ? 0.802 -8.766 6.133 1.00 29.69 142 ALA A CA 1
ATOM 1094 C C . ALA A 1 142 ? 1.913 -7.732 5.902 1.00 29.69 142 ALA A C 1
ATOM 1096 O O . ALA A 1 142 ? 1.689 -6.559 6.162 1.00 29.69 142 ALA A O 1
ATOM 1097 N N . ILE A 1 143 ? 3.080 -8.159 5.391 1.00 35.88 143 ILE A N 1
ATOM 1098 C CA . ILE A 1 143 ? 4.367 -7.434 5.489 1.00 35.88 143 ILE A CA 1
ATOM 1099 C C . ILE A 1 143 ? 4.915 -6.974 4.140 1.00 35.88 143 ILE A C 1
ATOM 1101 O O . ILE A 1 143 ? 5.258 -7.820 3.324 1.00 35.88 143 ILE A O 1
ATOM 1105 N N . ASN A 1 144 ? 5.144 -5.664 3.995 1.00 35.12 144 ASN A N 1
ATOM 1106 C CA . ASN A 1 144 ? 5.578 -4.985 2.769 1.00 35.12 144 ASN A CA 1
ATOM 1107 C C . ASN A 1 144 ? 7.017 -4.397 2.874 1.00 35.12 144 ASN A C 1
ATOM 1109 O O . ASN A 1 144 ? 7.291 -3.663 3.818 1.00 35.12 144 ASN A O 1
ATOM 1113 N N . MET A 1 145 ? 7.936 -4.665 1.927 1.00 38.25 145 MET A N 1
ATOM 1114 C CA . MET A 1 145 ? 9.347 -4.192 1.926 1.00 38.25 145 MET A CA 1
ATOM 1115 C C . MET A 1 145 ? 9.796 -3.539 0.597 1.00 38.25 145 MET A C 1
ATOM 1117 O O . MET A 1 145 ? 10.215 -4.258 -0.295 1.00 38.25 145 MET A O 1
ATOM 1121 N N . GLY A 1 146 ? 9.771 -2.211 0.424 1.00 35.78 146 GLY A N 1
ATOM 1122 C CA . GLY A 1 146 ? 9.947 -1.583 -0.909 1.00 35.78 146 GLY A CA 1
ATOM 1123 C C . GLY A 1 146 ? 11.349 -1.472 -1.527 1.00 35.78 146 GLY A C 1
ATOM 1124 O O . GLY A 1 146 ? 12.347 -1.283 -0.828 1.00 35.78 146 GLY A O 1
ATOM 1125 N N . LEU A 1 147 ? 11.401 -1.536 -2.868 1.00 34.62 147 LEU A N 1
ATOM 1126 C CA . LEU A 1 147 ? 12.585 -1.328 -3.719 1.00 34.62 147 LEU A CA 1
ATOM 1127 C C . LEU A 1 147 ? 12.622 0.108 -4.278 1.00 34.62 147 LEU A C 1
ATOM 1129 O O . LEU A 1 147 ? 11.689 0.542 -4.946 1.00 34.62 147 LEU A O 1
ATOM 1133 N N . GLN A 1 148 ? 13.733 0.832 -4.092 1.00 35.66 148 GLN A N 1
ATOM 1134 C CA . GLN A 1 148 ? 14.073 1.991 -4.931 1.00 35.66 148 GLN A CA 1
ATOM 1135 C C . GLN A 1 148 ? 15.436 1.803 -5.604 1.00 35.66 148 GLN A C 1
ATOM 1137 O O . GLN A 1 148 ? 16.421 1.411 -4.980 1.00 35.66 148 GLN A O 1
ATOM 1142 N N . GLN A 1 149 ? 15.459 2.074 -6.911 1.00 37.91 149 GLN A N 1
ATOM 1143 C CA . GLN A 1 149 ? 16.511 1.708 -7.866 1.00 37.91 149 GLN A CA 1
ATOM 1144 C C . GLN A 1 149 ? 17.779 2.578 -7.832 1.00 37.91 149 GLN A C 1
ATOM 1146 O O . GLN A 1 149 ? 18.709 2.313 -8.590 1.00 37.91 149 GLN A O 1
ATOM 1151 N N . SER A 1 150 ? 17.880 3.605 -6.990 1.00 39.94 150 SER A N 1
ATOM 1152 C CA . SER A 1 150 ? 18.961 4.590 -7.144 1.00 39.94 150 SER A CA 1
ATOM 1153 C C . SER A 1 150 ? 20.295 4.212 -6.496 1.00 39.94 150 SER A C 1
ATOM 1155 O O . SER A 1 150 ? 21.282 4.914 -6.718 1.00 39.94 150 SER A O 1
ATOM 1157 N N . CYS A 1 151 ? 20.404 3.092 -5.771 1.00 39.56 151 CYS A N 1
ATOM 1158 C CA . CYS A 1 151 ? 21.655 2.736 -5.104 1.00 39.56 151 CYS A CA 1
ATOM 1159 C C . CYS A 1 151 ? 22.225 1.373 -5.541 1.00 39.56 151 CYS A C 1
ATOM 1161 O O . CYS A 1 151 ? 21.538 0.357 -5.583 1.00 39.56 151 CYS A O 1
ATOM 1163 N N . ALA A 1 152 ? 23.533 1.383 -5.817 1.00 48.12 152 ALA A N 1
ATOM 1164 C CA . ALA A 1 152 ? 24.404 0.306 -6.290 1.00 48.12 152 ALA A CA 1
ATOM 1165 C C . ALA A 1 152 ? 24.148 -1.116 -5.737 1.00 48.12 152 ALA A C 1
ATOM 1167 O O . ALA A 1 152 ? 23.598 -1.294 -4.659 1.00 48.12 152 ALA A O 1
ATOM 1168 N N . ARG A 1 153 ? 24.710 -2.127 -6.426 1.00 45.38 153 ARG A N 1
ATOM 1169 C CA . ARG A 1 153 ? 24.849 -3.567 -6.069 1.00 45.38 153 ARG A CA 1
ATOM 1170 C C . ARG A 1 153 ? 24.771 -3.925 -4.570 1.00 45.38 153 ARG A C 1
ATOM 1172 O O . ARG A 1 153 ? 24.136 -4.906 -4.212 1.00 45.38 153 ARG A O 1
ATOM 1179 N N . ARG A 1 154 ? 25.386 -3.120 -3.701 1.00 40.00 154 ARG A N 1
ATOM 1180 C CA . ARG A 1 154 ? 25.404 -3.294 -2.242 1.00 40.00 154 ARG A CA 1
ATOM 1181 C C . ARG A 1 154 ? 24.021 -3.156 -1.580 1.00 40.00 154 ARG A C 1
ATOM 1183 O O . ARG A 1 154 ? 23.761 -3.835 -0.596 1.00 40.00 154 ARG A O 1
ATOM 1190 N N . ILE A 1 155 ? 23.127 -2.321 -2.113 1.00 49.75 155 ILE A N 1
ATOM 1191 C CA . ILE A 1 155 ? 21.732 -2.208 -1.648 1.00 49.75 155 ILE A CA 1
ATOM 1192 C C . ILE A 1 155 ? 20.928 -3.430 -2.084 1.00 49.75 155 ILE A C 1
ATOM 1194 O O . ILE A 1 155 ? 20.161 -3.956 -1.287 1.00 49.75 155 ILE A O 1
ATOM 1198 N N . LYS A 1 156 ? 21.180 -3.951 -3.292 1.00 56.75 156 LYS A N 1
ATOM 1199 C CA . LYS A 1 156 ? 20.577 -5.203 -3.772 1.00 56.75 156 LYS A CA 1
ATOM 1200 C C . LYS A 1 156 ? 20.924 -6.390 -2.863 1.00 56.75 156 LYS A C 1
ATOM 1202 O O . LYS A 1 156 ? 20.034 -7.156 -2.513 1.00 56.75 156 LYS A O 1
ATOM 1207 N N . GLU A 1 157 ? 22.184 -6.517 -2.446 1.00 61.56 157 GLU A N 1
ATOM 1208 C CA . GLU A 1 157 ? 22.635 -7.577 -1.525 1.00 61.56 157 GLU A CA 1
ATOM 1209 C C . GLU A 1 157 ? 21.980 -7.455 -0.140 1.00 61.56 157 GLU A C 1
ATOM 1211 O O . GLU A 1 157 ? 21.401 -8.418 0.359 1.00 61.56 157 GLU A O 1
ATOM 1216 N N . VAL A 1 158 ? 22.001 -6.259 0.459 1.00 59.78 158 VAL A N 1
ATOM 1217 C CA . VAL A 1 158 ? 21.394 -6.016 1.780 1.00 59.78 158 VAL A CA 1
ATOM 1218 C C . VAL A 1 158 ? 19.877 -6.218 1.749 1.00 59.78 158 VAL A C 1
ATOM 1220 O O . VAL A 1 158 ? 19.313 -6.791 2.679 1.00 59.78 158 VAL A O 1
ATOM 1223 N N . TYR A 1 159 ? 19.211 -5.776 0.683 1.00 63.22 159 TYR A N 1
ATOM 1224 C CA . TYR A 1 159 ? 17.777 -5.964 0.501 1.00 63.22 159 TYR A CA 1
ATOM 1225 C C . TYR A 1 159 ? 17.419 -7.448 0.388 1.00 63.22 159 TYR A C 1
ATOM 1227 O O . TYR A 1 159 ? 16.539 -7.915 1.107 1.00 63.22 159 TYR A O 1
ATOM 1235 N N . LEU A 1 160 ? 18.134 -8.204 -0.451 1.00 70.69 160 LEU A N 1
ATOM 1236 C CA . LEU A 1 160 ? 17.933 -9.646 -0.601 1.00 70.69 160 LEU A CA 1
ATOM 1237 C C . LEU A 1 160 ? 18.130 -10.369 0.734 1.00 70.69 160 LEU A C 1
ATOM 1239 O O . LEU A 1 160 ? 17.260 -11.139 1.136 1.00 70.69 160 LEU A O 1
ATOM 1243 N N . GLU A 1 161 ? 19.225 -10.093 1.451 1.00 73.81 161 GLU A N 1
ATOM 1244 C CA . GLU A 1 161 ? 19.501 -10.716 2.751 1.00 73.81 161 GLU A CA 1
ATOM 1245 C C . GLU A 1 161 ? 18.414 -10.425 3.791 1.00 73.81 161 GLU A C 1
ATOM 1247 O O . GLU A 1 161 ? 17.976 -11.331 4.500 1.00 73.81 161 GLU A O 1
ATOM 1252 N N . ASN A 1 162 ? 17.998 -9.163 3.918 1.00 71.19 162 ASN A N 1
ATOM 1253 C CA . ASN A 1 162 ? 17.006 -8.773 4.918 1.00 71.19 162 ASN A CA 1
ATOM 1254 C C . ASN A 1 162 ? 15.618 -9.299 4.564 1.00 71.19 162 ASN A C 1
ATOM 1256 O O . ASN A 1 162 ? 14.903 -9.743 5.458 1.00 71.19 162 ASN A O 1
ATOM 1260 N N . THR A 1 163 ? 15.267 -9.293 3.276 1.00 76.94 163 THR A N 1
ATOM 1261 C CA . THR A 1 163 ? 14.011 -9.872 2.792 1.00 76.94 163 THR A CA 1
ATOM 1262 C C . THR A 1 163 ? 14.001 -11.365 3.085 1.00 76.94 163 THR A C 1
ATOM 1264 O O . THR A 1 163 ? 13.105 -11.835 3.773 1.00 76.94 163 THR A O 1
ATOM 1267 N N . ALA A 1 164 ? 15.043 -12.107 2.698 1.00 83.38 164 ALA A N 1
ATOM 1268 C CA . ALA A 1 164 ? 15.139 -13.536 2.990 1.00 83.38 164 ALA A CA 1
ATOM 1269 C C . ALA A 1 164 ? 15.053 -13.837 4.501 1.00 83.38 164 ALA A C 1
ATOM 1271 O O . ALA A 1 164 ? 14.363 -14.767 4.918 1.00 83.38 164 ALA A O 1
ATOM 1272 N N . TYR A 1 165 ? 15.708 -13.021 5.335 1.00 80.25 165 TYR A N 1
ATOM 1273 C CA . TYR A 1 165 ? 15.642 -13.150 6.791 1.00 80.25 165 TYR A CA 1
ATOM 1274 C C . TYR A 1 165 ? 14.226 -12.917 7.338 1.00 80.25 165 TYR A C 1
ATOM 1276 O O . TYR A 1 165 ? 13.748 -13.721 8.138 1.00 80.25 165 TYR A O 1
ATOM 1284 N N . ALA A 1 166 ? 13.546 -11.856 6.889 1.00 80.00 166 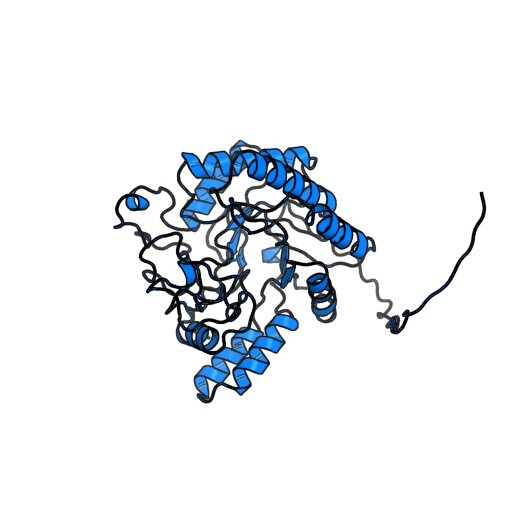ALA A N 1
ATOM 1285 C CA . ALA A 1 166 ? 12.162 -11.567 7.253 1.00 80.00 166 ALA A CA 1
ATOM 1286 C C . ALA A 1 166 ? 11.236 -12.719 6.844 1.00 80.00 166 ALA A C 1
ATOM 1288 O O . ALA A 1 166 ? 10.543 -13.275 7.695 1.00 80.00 166 ALA A O 1
ATOM 1289 N N . LEU A 1 167 ? 11.304 -13.143 5.579 1.00 87.88 167 LEU A N 1
ATOM 1290 C CA . LEU A 1 167 ? 10.510 -14.248 5.042 1.00 87.88 167 LEU A CA 1
ATOM 1291 C C . LEU A 1 167 ? 10.677 -15.534 5.865 1.00 87.88 167 LEU A C 1
ATOM 1293 O O . LEU A 1 167 ? 9.690 -16.186 6.197 1.00 87.88 167 LEU A O 1
ATOM 1297 N N . ALA A 1 168 ? 11.909 -15.885 6.242 1.00 89.19 168 ALA A N 1
ATOM 1298 C CA . ALA A 1 168 ? 12.178 -17.078 7.041 1.00 89.19 168 ALA A CA 1
ATOM 1299 C C . ALA A 1 168 ? 11.648 -16.960 8.481 1.00 89.19 168 ALA A C 1
ATOM 1301 O O . ALA A 1 168 ? 11.093 -17.918 9.023 1.00 89.19 168 ALA A O 1
ATOM 1302 N N . LYS A 1 169 ? 11.817 -15.798 9.124 1.00 84.75 169 LYS A N 1
ATOM 1303 C CA . LYS A 1 169 ? 11.413 -15.583 10.525 1.00 84.75 169 LYS A CA 1
ATOM 1304 C C . LYS A 1 169 ? 9.905 -15.463 10.703 1.00 84.75 169 LYS A C 1
ATOM 1306 O O . LYS A 1 169 ? 9.372 -15.935 11.707 1.00 84.75 169 LYS A O 1
ATOM 1311 N N . LEU A 1 170 ? 9.241 -14.865 9.723 1.00 86.38 170 LEU A N 1
ATOM 1312 C CA . LEU A 1 170 ? 7.813 -14.563 9.744 1.00 86.38 170 LEU A CA 1
ATOM 1313 C C . LEU A 1 170 ? 6.971 -15.678 9.122 1.00 86.38 170 LEU A C 1
ATOM 1315 O O . LEU A 1 170 ? 5.753 -15.570 9.080 1.00 86.38 170 LEU A O 1
ATOM 1319 N N . ASN A 1 171 ? 7.597 -16.781 8.702 1.00 92.25 171 ASN A N 1
ATOM 1320 C CA . ASN A 1 171 ? 6.913 -18.002 8.287 1.00 92.25 171 ASN A CA 1
ATOM 1321 C C . ASN A 1 171 ? 6.251 -18.704 9.491 1.00 92.25 171 ASN A C 1
ATOM 1323 O O . ASN A 1 171 ? 6.725 -19.730 9.985 1.00 92.25 171 ASN A O 1
ATOM 1327 N N . LYS A 1 172 ? 5.178 -18.099 10.000 1.00 89.00 172 LYS A N 1
ATOM 1328 C CA . LYS A 1 172 ? 4.415 -18.502 11.183 1.00 89.00 172 LYS A CA 1
ATOM 1329 C C . LYS A 1 172 ? 2.992 -18.889 10.773 1.00 89.00 172 LYS A C 1
ATOM 1331 O O . LYS A 1 172 ? 2.475 -18.320 9.820 1.00 89.00 172 LYS A O 1
ATOM 1336 N N . PRO A 1 173 ? 2.341 -19.849 11.452 1.00 88.31 173 PRO A N 1
ATOM 1337 C CA . PRO A 1 173 ? 1.036 -20.371 11.030 1.00 88.31 173 PRO A CA 1
ATOM 1338 C C . PRO A 1 173 ? -0.041 -19.290 10.892 1.00 88.31 173 PRO A C 1
ATOM 1340 O O . PRO A 1 173 ? -0.944 -19.453 10.092 1.00 88.31 173 PRO A O 1
ATOM 1343 N N . ASN A 1 174 ? 0.083 -18.194 11.625 1.00 84.75 174 ASN A N 1
ATOM 1344 C CA . ASN A 1 174 ? -0.851 -17.082 11.727 1.00 84.75 174 ASN A CA 1
ATOM 1345 C C . ASN A 1 174 ? -0.434 -15.842 10.905 1.00 84.75 174 ASN A C 1
ATOM 1347 O O . ASN A 1 174 ? -0.888 -14.747 11.198 1.00 84.75 174 ASN A O 1
ATOM 1351 N N . VAL A 1 175 ? 0.479 -15.959 9.936 1.00 89.25 175 VAL A N 1
ATOM 1352 C CA . VAL A 1 175 ? 1.025 -14.818 9.170 1.00 89.25 175 VAL A CA 1
ATOM 1353 C C . VAL A 1 175 ? 0.899 -15.102 7.677 1.00 89.25 175 VAL A C 1
ATOM 1355 O O . VAL A 1 175 ? 1.175 -16.223 7.267 1.00 89.25 175 VAL A O 1
ATOM 1358 N N . ILE A 1 176 ? 0.541 -14.096 6.868 1.00 95.44 176 ILE A N 1
ATOM 1359 C CA . ILE A 1 176 ? 0.537 -14.173 5.397 1.00 95.44 176 ILE A CA 1
ATOM 1360 C C . ILE A 1 176 ? 1.387 -13.044 4.835 1.00 95.44 176 ILE A C 1
ATOM 1362 O O . ILE A 1 176 ? 1.140 -11.877 5.100 1.00 95.44 176 ILE A O 1
ATOM 1366 N N . ILE A 1 177 ? 2.378 -13.372 4.015 1.00 93.88 177 ILE A N 1
ATOM 1367 C CA . ILE A 1 177 ? 3.389 -12.412 3.575 1.00 93.88 177 ILE A CA 1
ATOM 1368 C C . ILE A 1 177 ? 3.154 -11.993 2.116 1.00 93.88 177 ILE A C 1
ATOM 1370 O O . ILE A 1 177 ? 3.047 -12.849 1.231 1.00 93.88 177 ILE A O 1
ATOM 1374 N N . TYR A 1 178 ? 3.154 -10.675 1.875 1.00 95.75 178 TYR A N 1
ATOM 1375 C CA . TYR A 1 178 ? 3.084 -10.034 0.556 1.00 95.75 178 TYR A CA 1
ATOM 1376 C C . TYR A 1 178 ? 4.254 -9.061 0.378 1.00 95.75 178 TYR A C 1
ATOM 1378 O O . TYR A 1 178 ? 4.234 -7.955 0.898 1.00 95.75 178 TYR A O 1
ATOM 1386 N N . ILE A 1 179 ? 5.277 -9.460 -0.368 1.00 89.00 179 ILE A N 1
ATOM 1387 C CA . ILE A 1 179 ? 6.514 -8.685 -0.548 1.00 89.00 179 ILE A CA 1
ATOM 1388 C C . ILE A 1 179 ? 6.230 -7.410 -1.362 1.00 89.00 179 ILE A C 1
ATOM 1390 O O . ILE A 1 179 ? 5.621 -7.507 -2.420 1.00 89.00 179 ILE A O 1
ATOM 1394 N N . ASP A 1 180 ? 6.691 -6.230 -0.937 1.00 85.81 180 ASP A N 1
ATOM 1395 C CA . ASP A 1 180 ? 6.516 -5.015 -1.763 1.00 85.81 180 ASP A CA 1
ATOM 1396 C C . ASP A 1 180 ? 7.219 -5.199 -3.100 1.00 85.81 180 ASP A C 1
ATOM 1398 O O . ASP A 1 180 ? 8.369 -5.647 -3.164 1.00 85.81 180 ASP A O 1
ATOM 1402 N N . ALA A 1 181 ? 6.541 -4.797 -4.159 1.00 85.12 181 ALA A N 1
ATOM 1403 C CA . ALA A 1 181 ? 7.091 -4.810 -5.493 1.00 85.12 181 ALA A CA 1
ATOM 1404 C C . ALA A 1 181 ? 6.910 -3.464 -6.196 1.00 85.12 181 ALA A C 1
ATOM 1406 O O . ALA A 1 181 ? 6.804 -3.422 -7.415 1.00 85.12 181 ALA A O 1
ATOM 1407 N N . GLY A 1 182 ? 6.890 -2.355 -5.461 1.00 83.50 182 GLY A N 1
ATOM 1408 C CA . GLY A 1 182 ? 6.734 -1.025 -6.030 1.00 83.50 182 GLY A CA 1
ATOM 1409 C C . GLY A 1 182 ? 5.368 -0.834 -6.681 1.00 83.50 182 GLY A C 1
ATOM 1410 O O . GLY A 1 182 ? 4.333 -1.073 -6.067 1.00 83.50 182 GLY A O 1
ATOM 1411 N N . GLU A 1 183 ? 5.366 -0.328 -7.907 1.00 87.81 183 GLU A N 1
ATOM 1412 C CA . GLU A 1 183 ? 4.182 0.225 -8.566 1.00 87.81 183 GLU A CA 1
ATOM 1413 C C . GLU A 1 183 ? 4.392 0.313 -10.088 1.00 87.81 183 GLU A C 1
ATOM 1415 O O . GLU A 1 183 ? 5.490 0.061 -10.587 1.00 87.81 183 GLU A O 1
ATOM 1420 N N . GLU A 1 184 ? 3.345 0.629 -10.842 1.00 86.06 184 GLU A N 1
ATOM 1421 C CA . GLU A 1 184 ? 3.294 0.537 -12.305 1.00 86.06 184 GLU A CA 1
ATOM 1422 C C . GLU A 1 184 ? 4.435 1.235 -13.066 1.00 86.06 184 GLU A C 1
ATOM 1424 O O . GLU A 1 184 ? 4.819 0.773 -14.145 1.00 86.06 184 GLU A O 1
ATOM 1429 N N . SER A 1 185 ? 5.043 2.293 -12.522 1.00 82.94 185 SER A N 1
ATOM 1430 C CA . SER A 1 185 ? 6.155 3.015 -13.151 1.00 82.94 185 SER A CA 1
ATOM 1431 C C . SER A 1 185 ? 7.400 2.146 -13.361 1.00 82.94 185 SER A C 1
ATOM 1433 O O . SER A 1 185 ? 8.189 2.418 -14.271 1.00 82.94 185 SER A O 1
ATOM 1435 N N . VAL A 1 186 ? 7.552 1.057 -12.595 1.00 80.44 186 VAL A N 1
ATOM 1436 C CA . VAL A 1 186 ? 8.624 0.063 -12.775 1.00 80.44 186 VAL A CA 1
ATOM 1437 C C . VAL A 1 186 ? 8.213 -1.134 -13.642 1.00 80.44 186 VAL A C 1
ATOM 1439 O O . VAL A 1 186 ? 8.946 -2.118 -13.715 1.00 80.44 186 VAL A O 1
ATOM 1442 N N . GLY A 1 187 ? 7.081 -1.057 -14.347 1.00 85.88 187 GLY A N 1
ATOM 1443 C CA . GLY A 1 187 ? 6.539 -2.147 -15.165 1.00 85.88 187 GLY A CA 1
ATOM 1444 C C . GLY A 1 187 ? 7.297 -2.484 -16.453 1.00 85.88 187 GLY A C 1
ATOM 1445 O O . GLY A 1 187 ? 7.007 -3.509 -17.074 1.00 85.88 187 GLY A O 1
ATOM 1446 N N . TRP A 1 188 ? 8.285 -1.676 -16.839 1.00 87.06 188 TRP A N 1
ATOM 1447 C CA . TRP A 1 188 ? 9.220 -1.972 -17.928 1.00 87.06 188 TRP A CA 1
ATOM 1448 C C . TRP A 1 188 ? 9.971 -3.278 -17.696 1.00 87.06 188 TRP A C 1
ATOM 1450 O O . TRP A 1 188 ? 10.413 -3.531 -16.579 1.00 87.06 188 TRP A O 1
ATOM 1460 N N . ASP A 1 189 ? 10.214 -4.060 -18.747 1.00 90.44 189 ASP A N 1
ATOM 1461 C CA . ASP A 1 189 ? 10.930 -5.340 -18.632 1.00 90.44 189 ASP A CA 1
ATOM 1462 C C . ASP A 1 189 ? 12.304 -5.190 -17.955 1.00 90.44 189 ASP A C 1
ATOM 1464 O O . ASP A 1 189 ? 12.625 -5.956 -17.045 1.00 90.44 189 ASP A O 1
ATOM 1468 N N . ASP A 1 190 ? 13.063 -4.146 -18.306 1.00 82.25 190 ASP A N 1
ATOM 1469 C CA . ASP A 1 190 ? 14.389 -3.855 -17.735 1.00 82.25 190 ASP A CA 1
ATOM 1470 C C . ASP A 1 190 ? 14.362 -3.512 -16.229 1.00 82.25 190 ASP A C 1
ATOM 1472 O O . ASP A 1 190 ? 15.406 -3.529 -15.574 1.00 82.25 190 ASP A O 1
ATOM 1476 N N . SER A 1 191 ? 13.184 -3.242 -15.659 1.00 79.19 191 SER A N 1
ATOM 1477 C CA . SER A 1 191 ? 12.979 -2.986 -14.227 1.00 79.19 191 SER A CA 1
ATOM 1478 C C . SER A 1 191 ? 12.235 -4.136 -13.544 1.00 79.19 191 SER A C 1
ATOM 1480 O O . SER A 1 191 ? 12.730 -4.704 -12.567 1.00 79.19 191 SER A O 1
ATOM 1482 N N . ARG A 1 192 ? 11.080 -4.523 -14.089 1.00 89.31 192 ARG A N 1
ATOM 1483 C CA . ARG A 1 192 ? 10.169 -5.555 -13.584 1.00 89.31 192 ARG A CA 1
ATOM 1484 C C . ARG A 1 192 ? 10.819 -6.935 -13.510 1.00 89.31 192 ARG A C 1
ATOM 1486 O O . ARG A 1 192 ? 10.724 -7.600 -12.479 1.00 89.31 192 ARG A O 1
ATOM 1493 N N . VAL A 1 193 ? 11.529 -7.360 -14.558 1.00 87.88 193 VAL A N 1
ATOM 1494 C CA . VAL A 1 193 ? 12.147 -8.696 -14.601 1.00 87.88 193 VAL A CA 1
ATOM 1495 C C . VAL A 1 193 ? 13.255 -8.827 -13.538 1.00 87.88 193 VAL A C 1
ATOM 1497 O O . VAL A 1 193 ? 13.235 -9.806 -12.784 1.00 87.88 193 VAL A O 1
ATOM 1500 N N . PRO A 1 194 ? 14.166 -7.844 -13.363 1.00 82.06 194 PRO A N 1
ATOM 1501 C CA . PRO A 1 194 ? 15.099 -7.839 -12.234 1.00 82.06 194 PRO A CA 1
ATOM 1502 C C . PRO A 1 194 ? 14.447 -7.808 -10.845 1.00 82.06 194 PRO A C 1
ATOM 1504 O O . PRO A 1 194 ? 15.005 -8.397 -9.916 1.00 82.06 194 PRO A O 1
ATOM 1507 N N . ILE A 1 195 ? 13.302 -7.135 -10.676 1.00 80.81 195 ILE A N 1
ATOM 1508 C CA . ILE A 1 195 ? 12.533 -7.162 -9.418 1.00 80.81 195 ILE A CA 1
ATOM 1509 C C . ILE A 1 195 ? 12.059 -8.592 -9.136 1.00 80.81 195 ILE A C 1
ATOM 1511 O O . ILE A 1 195 ? 12.327 -9.122 -8.055 1.00 80.81 195 ILE A O 1
ATOM 1515 N N . ALA A 1 196 ? 11.451 -9.256 -10.124 1.00 88.31 196 ALA A N 1
ATOM 1516 C CA . ALA A 1 196 ? 11.017 -10.646 -10.002 1.00 88.31 196 ALA A CA 1
ATOM 1517 C C . ALA A 1 196 ? 12.184 -11.600 -9.681 1.00 88.31 196 ALA A C 1
ATOM 1519 O O . ALA A 1 196 ? 12.036 -12.507 -8.860 1.00 88.31 196 ALA A O 1
ATOM 1520 N N . ASP A 1 197 ? 13.367 -11.374 -10.266 1.00 87.00 197 ASP A N 1
ATOM 1521 C CA . ASP A 1 197 ? 14.579 -12.139 -9.950 1.00 87.00 197 ASP A CA 1
ATOM 1522 C C . ASP A 1 197 ? 15.034 -11.954 -8.497 1.00 87.00 197 ASP A C 1
ATOM 1524 O O . ASP A 1 197 ? 15.477 -12.917 -7.868 1.00 87.00 197 ASP A O 1
ATOM 1528 N N . ILE A 1 198 ? 14.973 -10.731 -7.959 1.00 81.12 198 ILE A N 1
ATOM 1529 C CA . ILE A 1 198 ? 15.350 -10.449 -6.564 1.00 81.12 198 ILE A CA 1
ATOM 1530 C C . ILE A 1 198 ? 14.369 -11.118 -5.604 1.00 81.12 198 ILE A C 1
ATOM 1532 O O . ILE A 1 198 ? 14.806 -11.766 -4.653 1.00 81.12 198 ILE A O 1
ATOM 1536 N N . ILE A 1 199 ? 13.067 -11.002 -5.871 1.00 86.19 199 ILE A N 1
ATOM 1537 C CA . ILE A 1 199 ? 12.019 -11.642 -5.069 1.00 86.19 199 ILE A CA 1
ATOM 1538 C C . ILE A 1 199 ? 12.215 -13.164 -5.067 1.00 86.19 199 ILE A C 1
ATOM 1540 O O . ILE A 1 199 ? 12.227 -13.778 -4.000 1.00 86.19 199 ILE A O 1
ATOM 1544 N N . ALA A 1 200 ? 12.453 -13.773 -6.233 1.00 94.75 200 ALA A N 1
ATOM 1545 C CA . ALA A 1 200 ? 12.701 -15.210 -6.341 1.00 94.75 200 ALA A CA 1
ATOM 1546 C C . ALA A 1 200 ? 13.951 -15.654 -5.568 1.00 94.75 200 ALA A C 1
ATOM 1548 O O . ALA A 1 200 ? 13.911 -16.657 -4.856 1.00 94.75 200 ALA A O 1
ATOM 1549 N N . GLN A 1 201 ? 15.045 -14.892 -5.656 1.00 89.56 201 GLN A N 1
ATOM 1550 C CA . GLN A 1 201 ? 16.264 -15.183 -4.898 1.00 89.56 201 GLN A CA 1
ATOM 1551 C C . GLN A 1 201 ? 16.048 -15.067 -3.387 1.00 89.56 201 GLN A C 1
ATOM 1553 O O . GLN A 1 201 ? 16.520 -15.926 -2.646 1.00 89.56 201 GLN A O 1
ATOM 1558 N N . ALA A 1 202 ? 15.333 -14.040 -2.919 1.00 85.56 202 ALA A N 1
ATOM 1559 C CA . ALA A 1 202 ? 15.026 -13.877 -1.501 1.00 85.56 202 ALA A CA 1
ATOM 1560 C C . ALA A 1 202 ? 14.109 -15.000 -0.984 1.00 85.56 202 ALA A C 1
ATOM 1562 O O . ALA A 1 202 ? 14.353 -15.542 0.093 1.00 85.56 202 ALA A O 1
ATOM 1563 N N . TYR A 1 203 ? 13.097 -15.387 -1.767 1.00 94.56 203 TYR A N 1
ATOM 1564 C CA . TYR A 1 203 ? 12.195 -16.496 -1.455 1.00 94.56 203 TYR A CA 1
ATOM 1565 C C . TYR A 1 203 ? 12.936 -17.838 -1.357 1.00 94.56 203 TYR A C 1
ATOM 1567 O O . TYR A 1 203 ? 12.741 -18.585 -0.396 1.00 94.56 203 TYR A O 1
ATOM 1575 N N . GLU A 1 204 ? 13.832 -18.124 -2.304 1.00 97.06 204 GLU A N 1
ATOM 1576 C CA . GLU A 1 204 ? 14.665 -19.330 -2.284 1.00 97.06 204 GLU A CA 1
ATOM 1577 C C . GLU A 1 204 ? 15.645 -19.316 -1.101 1.00 97.06 204 GLU A C 1
ATOM 1579 O O . GLU A 1 204 ? 15.727 -20.289 -0.352 1.00 97.06 204 GLU A O 1
ATOM 1584 N N . ALA A 1 205 ? 16.333 -18.193 -0.868 1.00 92.31 205 ALA A N 1
ATOM 1585 C CA . ALA A 1 205 ? 17.270 -18.032 0.245 1.00 92.31 205 ALA A CA 1
ATOM 1586 C C . ALA A 1 205 ? 16.595 -18.153 1.624 1.00 92.31 205 ALA A C 1
ATOM 1588 O O . ALA A 1 205 ? 17.233 -18.582 2.585 1.00 92.31 205 ALA A O 1
ATOM 1589 N N . ALA A 1 206 ? 15.307 -17.815 1.723 1.00 92.00 206 ALA A N 1
ATOM 1590 C CA . ALA A 1 206 ? 14.492 -18.009 2.920 1.00 92.00 206 ALA A CA 1
ATOM 1591 C C . ALA A 1 206 ? 14.042 -19.466 3.142 1.00 92.00 206 ALA A C 1
ATOM 1593 O O . ALA A 1 206 ? 13.394 -19.756 4.147 1.00 92.00 206 ALA A O 1
ATOM 1594 N N . GLY A 1 207 ? 14.348 -20.382 2.216 1.00 97.62 207 GLY A N 1
ATOM 1595 C CA . GLY A 1 207 ? 13.902 -21.774 2.272 1.00 97.62 207 GLY A CA 1
ATOM 1596 C C . GLY A 1 207 ? 12.466 -21.979 1.787 1.00 97.62 207 GLY A C 1
ATOM 1597 O O . GLY A 1 207 ? 11.798 -22.895 2.261 1.00 97.62 207 GLY A O 1
ATOM 1598 N N . ARG A 1 208 ? 11.991 -21.134 0.858 1.00 97.81 208 ARG A N 1
ATOM 1599 C CA . ARG A 1 208 ? 10.659 -21.214 0.228 1.00 97.81 208 ARG A CA 1
ATOM 1600 C C . ARG A 1 208 ? 9.507 -21.274 1.251 1.00 97.81 208 ARG A C 1
ATOM 1602 O O . ARG A 1 208 ? 8.724 -22.227 1.239 1.00 97.81 208 ARG A O 1
ATOM 1609 N N . PRO A 1 209 ? 9.399 -20.288 2.160 1.00 96.19 209 PRO A N 1
ATOM 1610 C CA . PRO A 1 209 ? 8.424 -20.311 3.248 1.00 96.19 209 PRO A CA 1
ATOM 1611 C C . PRO A 1 209 ? 6.984 -20.440 2.739 1.00 96.19 209 PRO A C 1
ATOM 1613 O O . PRO A 1 209 ? 6.582 -19.772 1.786 1.00 96.19 209 PRO A O 1
ATOM 1616 N N . SER A 1 210 ? 6.199 -21.296 3.394 1.00 96.81 210 SER A N 1
ATOM 1617 C CA . SER A 1 210 ? 4.828 -21.622 2.986 1.00 96.81 210 SER A CA 1
ATOM 1618 C C . SER A 1 210 ? 3.852 -20.463 3.148 1.00 96.81 210 SER A C 1
ATOM 1620 O O . SER A 1 210 ? 2.789 -20.510 2.548 1.00 96.81 210 SER A O 1
ATOM 1622 N N . GLN A 1 211 ? 4.199 -19.457 3.953 1.00 95.50 211 GLN A N 1
ATOM 1623 C CA . GLN A 1 211 ? 3.341 -18.307 4.237 1.00 95.50 211 GLN A CA 1
ATOM 1624 C C . GLN A 1 211 ? 3.525 -17.119 3.290 1.00 95.50 211 GLN A C 1
ATOM 1626 O O . GLN A 1 211 ? 2.873 -16.092 3.456 1.00 95.50 211 GLN A O 1
ATOM 1631 N N . VAL A 1 212 ? 4.390 -17.230 2.280 1.00 96.69 212 VAL A N 1
ATOM 1632 C CA . VAL A 1 212 ? 4.461 -16.219 1.217 1.00 96.69 212 VAL A CA 1
ATOM 1633 C C . VAL A 1 212 ? 3.317 -16.455 0.240 1.00 96.69 212 VAL A C 1
ATOM 1635 O O . VAL A 1 212 ? 3.245 -17.511 -0.386 1.00 96.69 212 VAL A O 1
ATOM 1638 N N . ARG A 1 213 ? 2.431 -15.466 0.106 1.00 97.50 213 ARG A N 1
ATOM 1639 C CA . ARG A 1 213 ? 1.292 -15.488 -0.824 1.00 97.50 213 ARG A CA 1
ATOM 1640 C C . ARG A 1 213 ? 1.625 -14.817 -2.155 1.00 97.50 213 ARG A C 1
ATOM 1642 O O . ARG A 1 213 ? 1.214 -15.292 -3.215 1.00 97.50 213 ARG A O 1
ATOM 1649 N N . GLY A 1 214 ? 2.430 -13.764 -2.097 1.00 96.81 214 GLY A N 1
ATOM 1650 C CA . GLY A 1 214 ? 2.951 -13.087 -3.274 1.00 96.81 214 GLY A CA 1
ATOM 1651 C C . GLY A 1 214 ? 3.488 -11.713 -2.927 1.00 96.81 214 GLY A C 1
ATOM 1652 O O . GLY A 1 214 ? 4.453 -11.616 -2.165 1.00 96.81 214 GLY A O 1
ATOM 1653 N N . PHE A 1 215 ? 2.894 -10.668 -3.497 1.00 95.81 215 PHE A N 1
ATOM 1654 C CA . PHE A 1 215 ? 3.453 -9.321 -3.469 1.00 95.81 215 PHE A CA 1
ATOM 1655 C C . PHE A 1 215 ? 2.416 -8.227 -3.196 1.00 95.81 215 PHE A C 1
ATOM 1657 O O . PHE A 1 215 ? 1.213 -8.454 -3.263 1.00 95.81 215 PHE A O 1
ATOM 1664 N N . ALA A 1 216 ? 2.886 -7.039 -2.845 1.00 96.12 216 ALA A N 1
ATOM 1665 C CA . ALA A 1 216 ? 2.070 -5.855 -2.634 1.00 96.12 216 ALA A CA 1
ATOM 1666 C C . ALA A 1 216 ? 2.533 -4.737 -3.572 1.00 96.12 216 ALA A C 1
ATOM 1668 O O . ALA A 1 216 ? 3.736 -4.573 -3.789 1.00 96.12 216 ALA A O 1
ATOM 1669 N N . THR A 1 217 ? 1.593 -3.985 -4.145 1.00 95.00 217 THR A N 1
ATOM 1670 C CA . THR A 1 217 ? 1.907 -2.858 -5.037 1.00 95.00 217 THR A CA 1
ATOM 1671 C C . THR A 1 217 ? 1.191 -1.577 -4.632 1.00 95.00 217 THR A C 1
ATOM 1673 O O . THR A 1 217 ? 0.277 -1.580 -3.802 1.00 95.00 217 THR A O 1
ATOM 1676 N N . ASN A 1 218 ? 1.641 -0.464 -5.213 1.00 95.50 218 ASN A N 1
ATOM 1677 C CA . ASN A 1 218 ? 1.099 0.881 -5.027 1.00 95.50 218 ASN A CA 1
ATOM 1678 C C . ASN A 1 218 ? 1.164 1.407 -3.581 1.00 95.50 218 ASN A C 1
ATOM 1680 O O . ASN A 1 218 ? 0.537 2.418 -3.265 1.00 95.50 218 ASN A O 1
ATOM 1684 N N . VAL A 1 219 ? 1.917 0.754 -2.686 1.00 91.25 219 VAL A N 1
ATOM 1685 C CA . VAL A 1 219 ? 1.950 1.117 -1.264 1.00 91.25 219 VAL A CA 1
ATOM 1686 C C . VAL A 1 219 ? 2.453 2.544 -1.081 1.00 91.25 219 VAL A C 1
ATOM 1688 O O . VAL A 1 219 ? 3.561 2.893 -1.493 1.00 91.25 219 VAL A O 1
ATOM 1691 N N . ALA A 1 220 ? 1.620 3.370 -0.441 1.00 90.75 220 ALA A N 1
ATOM 1692 C CA . ALA A 1 220 ? 1.827 4.809 -0.294 1.00 90.75 220 ALA A CA 1
ATOM 1693 C C . ALA A 1 220 ? 1.959 5.590 -1.615 1.00 90.75 220 ALA A C 1
ATOM 1695 O O . ALA A 1 220 ? 2.468 6.711 -1.611 1.00 90.75 220 ALA A O 1
ATOM 1696 N N . ASN A 1 221 ? 1.461 5.055 -2.726 1.00 92.50 221 ASN A N 1
ATOM 1697 C CA . ASN A 1 221 ? 1.383 5.733 -4.017 1.00 92.50 221 ASN A CA 1
ATOM 1698 C C . ASN A 1 221 ? -0.105 5.980 -4.390 1.00 92.50 221 ASN A C 1
ATOM 1700 O O . ASN A 1 221 ? -0.994 5.824 -3.550 1.00 92.50 221 ASN A O 1
ATOM 1704 N N . LEU A 1 222 ? -0.377 6.512 -5.582 1.00 95.31 222 LEU A N 1
ATOM 1705 C CA . LEU A 1 222 ? -1.668 7.067 -6.001 1.00 95.31 222 LEU A CA 1
ATOM 1706 C C . LEU A 1 222 ? -2.157 6.490 -7.333 1.00 95.31 222 LEU A C 1
ATOM 1708 O O . LEU A 1 222 ? -3.161 6.959 -7.873 1.00 95.31 222 LEU A O 1
ATOM 1712 N N . ASN A 1 223 ? -1.463 5.487 -7.870 1.00 95.31 223 ASN A N 1
ATOM 1713 C CA . ASN A 1 223 ? -1.758 4.955 -9.189 1.00 95.31 223 ASN A CA 1
ATOM 1714 C C . ASN A 1 223 ? -3.180 4.403 -9.279 1.00 95.31 223 ASN A C 1
ATOM 1716 O O . ASN A 1 223 ? -3.761 3.911 -8.303 1.00 95.31 223 ASN A O 1
ATOM 1720 N N . SER A 1 224 ? -3.744 4.473 -10.480 1.00 96.25 224 SER A N 1
ATOM 1721 C CA . SER A 1 224 ? -5.040 3.879 -10.762 1.00 96.25 224 SER A CA 1
ATOM 1722 C C . SER A 1 224 ? -4.944 2.359 -10.835 1.00 96.25 224 SER A C 1
ATOM 1724 O O . SER A 1 224 ? -4.058 1.811 -11.483 1.00 96.25 224 SER A O 1
ATOM 1726 N N . TRP A 1 225 ? -5.984 1.681 -10.347 1.00 97.94 225 TRP A N 1
ATOM 1727 C CA . TRP A 1 225 ? -6.168 0.255 -10.601 1.00 97.94 225 TRP A CA 1
ATOM 1728 C C . TRP A 1 225 ? -6.302 -0.076 -12.099 1.00 97.94 225 TRP A C 1
ATOM 1730 O O . TRP A 1 225 ? -5.510 -0.846 -12.627 1.00 97.94 225 TRP A O 1
ATOM 1740 N N . ASP A 1 226 ? -7.284 0.509 -12.800 1.00 97.06 226 ASP A N 1
ATOM 1741 C CA 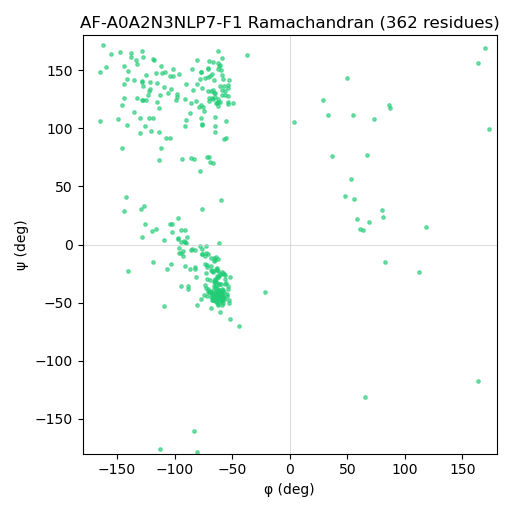. ASP A 1 226 ? -7.637 0.086 -14.172 1.00 97.06 226 ASP A CA 1
ATOM 1742 C C . ASP A 1 226 ? -8.025 1.259 -15.094 1.00 97.06 226 ASP A C 1
ATOM 1744 O O . ASP A 1 226 ? -8.990 1.194 -15.854 1.00 97.06 226 ASP A O 1
ATOM 1748 N N . LEU A 1 227 ? -7.299 2.380 -15.010 1.00 95.56 227 LEU A N 1
ATOM 1749 C CA . LEU A 1 227 ? -7.510 3.514 -15.912 1.00 95.56 227 LEU A CA 1
ATOM 1750 C C . LEU A 1 227 ? -6.901 3.192 -17.282 1.00 95.56 227 LEU A C 1
ATOM 1752 O O . LEU A 1 227 ? -5.780 2.687 -17.372 1.00 95.56 227 LEU A O 1
ATOM 1756 N N . SER A 1 228 ? -7.640 3.477 -18.356 1.00 92.19 228 SER A N 1
ATOM 1757 C CA . SER A 1 228 ? -7.162 3.315 -19.728 1.00 92.19 228 SER A CA 1
ATOM 1758 C C . SER A 1 228 ? -7.709 4.429 -20.636 1.00 92.19 228 SER A C 1
ATOM 1760 O O . SER A 1 228 ? -8.929 4.601 -20.690 1.00 92.19 228 SER A O 1
ATOM 1762 N N . PRO A 1 229 ? -6.852 5.165 -21.371 1.00 91.31 229 PRO A N 1
ATOM 1763 C CA . PRO A 1 229 ? -5.386 5.147 -21.280 1.00 91.31 229 PRO A CA 1
ATOM 1764 C C . PRO A 1 229 ? -4.895 5.596 -19.886 1.00 91.31 229 PRO A C 1
ATOM 1766 O O . PRO A 1 229 ? -5.607 6.324 -19.203 1.00 91.31 229 PRO A O 1
ATOM 1769 N N . GLY A 1 230 ? -3.729 5.108 -19.446 1.00 92.44 230 GLY A N 1
ATOM 1770 C CA . GLY A 1 230 ? -3.169 5.400 -18.116 1.00 92.44 230 GLY A CA 1
ATOM 1771 C C . GLY A 1 230 ? -2.853 6.881 -17.894 1.00 92.44 230 GLY A C 1
ATOM 1772 O O . GLY A 1 230 ? -2.803 7.650 -18.854 1.00 92.44 230 GLY A O 1
ATOM 1773 N N . GLU A 1 231 ? -2.600 7.282 -16.641 1.00 93.06 231 GLU A N 1
ATOM 1774 C CA . GLU A 1 231 ? -2.340 8.691 -16.276 1.00 93.06 231 GLU A CA 1
ATOM 1775 C C . GLU A 1 231 ? -1.216 9.314 -17.121 1.00 93.06 231 GLU A C 1
ATOM 1777 O O . GLU A 1 231 ? -1.325 10.456 -17.564 1.00 93.06 231 GLU A O 1
ATOM 1782 N N . PHE A 1 232 ? -0.173 8.534 -17.414 1.00 92.06 232 PHE A N 1
ATOM 1783 C CA . PHE A 1 232 ? 1.012 8.978 -18.152 1.00 92.06 232 PHE A CA 1
ATOM 1784 C C . PHE A 1 232 ? 1.058 8.495 -19.605 1.00 92.06 232 PHE A C 1
ATOM 1786 O O . PHE A 1 232 ? 2.110 8.543 -20.242 1.00 92.06 232 PHE A O 1
ATOM 1793 N N . ALA A 1 233 ? -0.074 8.063 -20.164 1.00 90.94 233 ALA A N 1
ATOM 1794 C CA . ALA A 1 233 ? -0.135 7.534 -21.526 1.00 90.94 233 ALA A CA 1
ATOM 1795 C C . ALA A 1 233 ? 0.177 8.570 -22.620 1.00 90.94 233 ALA A C 1
ATOM 1797 O O . ALA A 1 233 ? 0.386 8.201 -23.771 1.00 90.94 233 ALA A O 1
ATOM 1798 N N . THR A 1 234 ? 0.187 9.861 -22.281 1.00 88.38 234 THR A N 1
ATOM 1799 C CA . THR A 1 234 ? 0.581 10.951 -23.186 1.00 88.38 234 THR A CA 1
ATOM 1800 C C . THR A 1 234 ? 1.924 11.582 -22.816 1.00 88.38 234 THR A C 1
ATOM 1802 O O . THR A 1 234 ? 2.298 12.583 -23.422 1.00 88.38 234 THR A O 1
ATOM 1805 N N . ALA A 1 235 ? 2.623 11.059 -21.805 1.00 86.12 235 ALA A N 1
ATOM 1806 C CA . ALA A 1 235 ? 3.939 11.548 -21.406 1.00 86.12 235 ALA A CA 1
ATOM 1807 C C . ALA A 1 235 ? 5.048 10.891 -22.246 1.00 86.12 235 ALA A C 1
ATOM 1809 O O . ALA A 1 235 ? 4.897 9.750 -22.683 1.00 86.12 235 ALA A O 1
ATOM 1810 N N . ASP A 1 236 ? 6.156 11.613 -22.443 1.00 83.69 236 ASP A N 1
ATOM 1811 C CA . ASP A 1 236 ? 7.214 11.305 -23.420 1.00 83.69 236 ASP A CA 1
ATOM 1812 C C . ASP A 1 236 ? 7.631 9.826 -23.455 1.00 83.69 236 ASP A C 1
ATOM 1814 O O . ASP A 1 236 ? 7.312 9.126 -24.416 1.00 83.69 236 ASP A O 1
ATOM 1818 N N . ASP A 1 237 ? 8.301 9.331 -22.413 1.00 82.38 237 ASP A N 1
ATOM 1819 C CA . ASP A 1 237 ? 8.736 7.929 -22.364 1.00 82.38 237 ASP A CA 1
ATOM 1820 C C . ASP A 1 237 ? 7.659 7.021 -21.757 1.00 82.38 237 ASP A C 1
ATOM 1822 O O . ASP A 1 237 ? 7.469 5.887 -22.198 1.00 82.38 237 ASP A O 1
ATOM 1826 N N . SER A 1 238 ? 6.905 7.517 -20.771 1.00 84.25 238 SER A N 1
ATOM 1827 C CA . SER A 1 238 ? 5.928 6.714 -20.028 1.00 84.25 238 SER A CA 1
ATOM 1828 C C . SER A 1 238 ? 4.793 6.171 -20.892 1.00 84.25 238 SER A C 1
ATOM 1830 O O . SER A 1 238 ? 4.233 5.145 -20.521 1.00 84.25 238 SER A O 1
ATOM 1832 N N . GLN A 1 239 ? 4.493 6.763 -22.055 1.00 86.12 239 GLN A N 1
ATOM 1833 C CA . GLN A 1 239 ? 3.505 6.222 -23.000 1.00 86.12 239 GLN A CA 1
ATOM 1834 C C . GLN A 1 239 ? 3.833 4.800 -23.494 1.00 86.12 239 GLN A C 1
ATOM 1836 O O . GLN A 1 239 ? 2.928 4.066 -23.890 1.00 86.12 239 GLN A O 1
ATOM 1841 N N . TRP A 1 240 ? 5.110 4.392 -23.461 1.00 89.94 240 TRP A N 1
ATOM 1842 C CA . TRP A 1 240 ? 5.547 3.061 -23.900 1.00 89.94 240 TRP A CA 1
ATOM 1843 C C . TRP A 1 240 ? 5.675 2.049 -22.757 1.00 89.94 240 TRP A C 1
ATOM 1845 O O . TRP A 1 240 ? 5.950 0.878 -23.022 1.00 89.94 240 TRP A O 1
ATOM 1855 N N . ASN A 1 241 ? 5.444 2.460 -21.503 1.00 90.75 241 ASN A N 1
ATOM 1856 C CA . ASN A 1 241 ? 5.429 1.535 -20.372 1.00 90.75 241 ASN A CA 1
ATOM 1857 C C . ASN A 1 241 ? 4.290 0.517 -20.579 1.00 90.75 241 ASN A C 1
ATOM 1859 O O . ASN A 1 241 ? 3.132 0.933 -20.710 1.00 90.75 241 ASN A O 1
ATOM 1863 N N . PRO A 1 242 ? 4.556 -0.802 -20.608 1.00 93.50 242 PRO A N 1
ATOM 1864 C CA . PRO A 1 242 ? 3.497 -1.796 -20.776 1.00 93.50 242 PRO A CA 1
ATOM 1865 C C . PRO A 1 242 ? 2.491 -1.790 -19.609 1.00 93.50 242 PRO A C 1
ATOM 1867 O O . PRO A 1 242 ? 1.310 -2.104 -19.811 1.00 93.50 242 PRO A O 1
ATOM 1870 N N . ALA A 1 243 ? 2.928 -1.374 -18.417 1.00 94.06 243 ALA A N 1
ATOM 1871 C CA . ALA A 1 243 ? 2.112 -1.222 -17.221 1.00 94.06 243 ALA A CA 1
ATOM 1872 C C . ALA A 1 243 ? 1.578 0.214 -17.075 1.00 94.06 243 ALA A C 1
ATOM 1874 O O . ALA A 1 243 ? 2.028 0.990 -16.245 1.00 94.06 243 ALA A O 1
ATOM 1875 N N . GLN A 1 244 ? 0.597 0.574 -17.902 1.00 92.94 244 GLN A N 1
ATOM 1876 C CA . GLN A 1 244 ? -0.081 1.883 -17.837 1.00 92.94 244 GLN A CA 1
ATOM 1877 C C . GLN A 1 244 ? -1.031 2.042 -16.631 1.00 92.94 244 GLN A C 1
ATOM 1879 O O . GLN A 1 244 ? -1.629 3.101 -16.468 1.00 92.94 244 GLN A O 1
ATOM 1884 N N . ASN A 1 245 ? -1.262 0.968 -15.876 1.00 95.75 245 ASN A N 1
ATOM 1885 C CA . ASN A 1 245 ? -2.072 0.943 -14.663 1.00 95.75 245 ASN A CA 1
ATOM 1886 C C . ASN A 1 245 ? -1.623 -0.224 -13.752 1.00 95.75 245 ASN A C 1
ATOM 1888 O O . ASN A 1 245 ? -0.976 -1.170 -14.231 1.00 95.75 245 ASN A O 1
ATOM 1892 N N . GLU A 1 246 ? -2.013 -0.214 -12.475 1.00 97.81 246 GLU A N 1
ATOM 1893 C CA . GLU A 1 246 ? -1.645 -1.258 -11.508 1.00 97.81 246 GLU A CA 1
ATOM 1894 C C . GLU A 1 246 ? -2.163 -2.645 -11.909 1.00 97.81 246 GLU A C 1
ATOM 1896 O O . GLU A 1 246 ? -1.471 -3.640 -11.713 1.00 97.81 246 GLU A O 1
ATOM 1901 N N . LYS A 1 247 ? -3.338 -2.751 -12.542 1.00 98.38 247 LYS A N 1
ATOM 1902 C CA . LYS A 1 247 ? -3.876 -4.041 -13.008 1.00 98.38 247 LYS A CA 1
ATOM 1903 C C . LYS A 1 247 ? -2.974 -4.706 -14.039 1.00 98.38 247 LYS A C 1
ATOM 1905 O O . LYS A 1 247 ? -2.743 -5.920 -13.983 1.00 98.38 247 LYS A O 1
ATOM 1910 N N . ARG A 1 248 ? -2.438 -3.923 -14.977 1.00 97.62 248 ARG A N 1
ATOM 1911 C CA . ARG A 1 248 ? -1.441 -4.397 -15.943 1.00 97.62 248 ARG A CA 1
ATOM 1912 C C . ARG A 1 248 ? -0.129 -4.730 -15.253 1.00 97.62 248 ARG A C 1
ATOM 1914 O O . ARG A 1 248 ? 0.426 -5.784 -15.549 1.00 97.62 248 ARG A O 1
ATOM 1921 N N . TYR A 1 249 ? 0.334 -3.886 -14.328 1.00 97.25 249 TYR A N 1
ATOM 1922 C CA . TYR A 1 249 ? 1.560 -4.153 -13.576 1.00 97.25 249 TYR A CA 1
ATOM 1923 C C . TYR A 1 249 ? 1.488 -5.477 -12.809 1.00 97.25 249 TYR A C 1
ATOM 1925 O O . TYR A 1 249 ? 2.351 -6.338 -12.979 1.00 97.25 249 TYR A O 1
ATOM 1933 N N . VAL A 1 250 ? 0.411 -5.678 -12.046 1.00 98.69 250 VAL A N 1
ATOM 1934 C CA . VAL A 1 250 ? 0.142 -6.907 -11.297 1.00 98.69 250 VAL A CA 1
ATOM 1935 C C . VAL A 1 250 ? 0.104 -8.112 -12.227 1.00 98.69 250 VAL A C 1
ATOM 1937 O O . VAL A 1 250 ? 0.755 -9.108 -11.931 1.00 98.69 250 VAL A O 1
ATOM 1940 N N . SER A 1 251 ? -0.601 -8.037 -13.359 1.00 98.50 251 SER A N 1
ATOM 1941 C CA . SER A 1 251 ? -0.684 -9.163 -14.303 1.00 98.50 251 SER A CA 1
ATOM 1942 C C . SER A 1 251 ? 0.701 -9.554 -14.830 1.00 98.50 251 SER A C 1
ATOM 1944 O O . SER A 1 251 ? 1.086 -10.719 -14.779 1.00 98.50 251 SER A O 1
ATOM 1946 N N . LEU A 1 252 ? 1.480 -8.562 -15.263 1.00 98.44 252 LEU A N 1
ATOM 1947 C CA . LEU A 1 252 ? 2.831 -8.740 -15.785 1.00 98.44 252 LEU A CA 1
ATOM 1948 C C . LEU A 1 252 ? 3.785 -9.329 -14.728 1.00 98.44 252 LEU A C 1
ATOM 1950 O O . LEU A 1 252 ? 4.442 -10.345 -14.968 1.00 98.44 252 LEU A O 1
ATOM 1954 N N . LEU A 1 253 ? 3.842 -8.742 -13.530 1.00 97.50 253 LEU A N 1
ATOM 1955 C CA . LEU A 1 253 ? 4.712 -9.232 -12.458 1.00 97.50 253 LEU A CA 1
ATOM 1956 C C . LEU A 1 253 ? 4.283 -10.621 -11.955 1.00 97.50 253 LEU A C 1
ATOM 1958 O O . LEU A 1 253 ? 5.137 -11.459 -11.656 1.00 97.50 253 LEU A O 1
ATOM 1962 N N . SER A 1 254 ? 2.978 -10.903 -11.915 1.00 98.62 254 SER A N 1
ATOM 1963 C CA . SER A 1 254 ? 2.466 -12.229 -11.547 1.00 98.62 254 SER A CA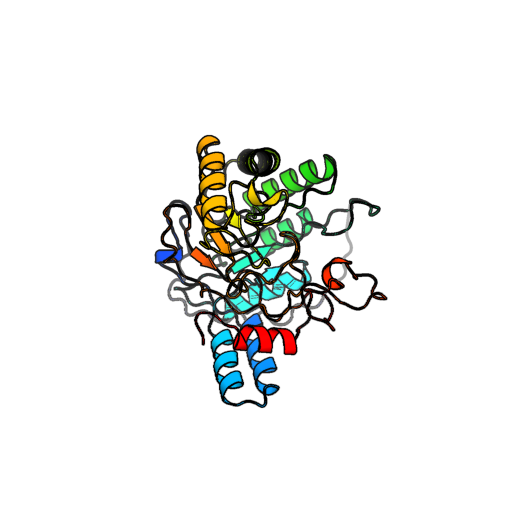 1
ATOM 1964 C C . SER A 1 254 ? 2.957 -13.301 -12.515 1.00 98.62 254 SER A C 1
ATOM 1966 O O . SER A 1 254 ? 3.383 -14.373 -12.085 1.00 98.62 254 SER A O 1
ATOM 1968 N N . GLU A 1 255 ? 2.979 -13.015 -13.820 1.00 98.50 255 GLU A N 1
ATOM 1969 C CA . GLU A 1 255 ? 3.535 -13.929 -14.821 1.00 98.50 255 GLU A CA 1
ATOM 1970 C C . GLU A 1 255 ? 5.038 -14.161 -14.630 1.00 98.50 255 GLU A C 1
ATOM 1972 O O . GLU A 1 255 ? 5.490 -15.310 -14.671 1.00 98.50 255 GLU A O 1
ATOM 1977 N N . ASP A 1 256 ? 5.808 -13.105 -14.362 1.00 98.19 256 ASP A N 1
ATOM 1978 C CA . ASP A 1 256 ? 7.246 -13.224 -14.107 1.00 98.19 256 ASP A CA 1
ATOM 1979 C C . ASP A 1 256 ? 7.553 -14.085 -12.879 1.00 98.19 256 ASP A C 1
ATOM 1981 O O . ASP A 1 256 ? 8.466 -14.919 -12.920 1.00 98.19 256 ASP A O 1
ATOM 1985 N N . LEU A 1 257 ? 6.805 -13.896 -11.790 1.00 98.25 257 LEU A N 1
ATOM 1986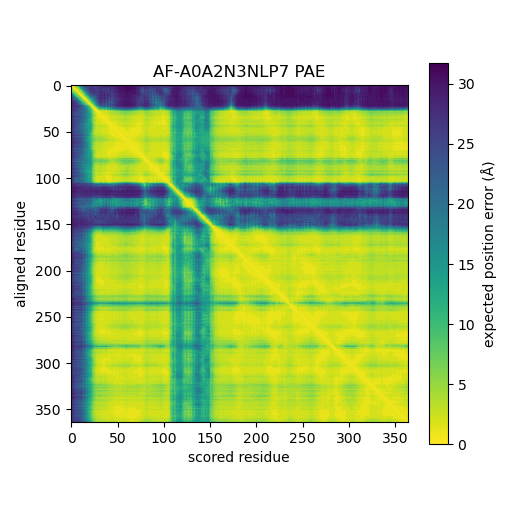 C CA . LEU A 1 257 ? 6.956 -14.662 -10.553 1.00 98.25 257 LEU A CA 1
ATOM 1987 C C . LEU A 1 257 ? 6.478 -16.109 -10.722 1.00 98.25 257 LEU A C 1
ATOM 1989 O O . LEU A 1 257 ? 7.165 -17.040 -10.289 1.00 98.25 257 LEU A O 1
ATOM 1993 N N . ARG A 1 258 ? 5.365 -16.327 -11.433 1.00 98.31 258 ARG A N 1
ATOM 1994 C CA . ARG A 1 258 ? 4.868 -17.665 -11.785 1.00 98.31 258 ARG A CA 1
ATOM 1995 C C . ARG A 1 258 ? 5.908 -18.451 -12.582 1.00 98.31 258 ARG A C 1
ATOM 1997 O O . ARG A 1 258 ? 6.184 -19.602 -12.248 1.00 98.31 258 ARG A O 1
ATOM 2004 N N . ASN A 1 259 ? 6.550 -17.824 -13.570 1.00 98.38 259 ASN A N 1
ATOM 2005 C CA . ASN A 1 259 ? 7.617 -18.440 -14.370 1.00 98.38 259 ASN A CA 1
ATOM 2006 C C . ASN A 1 259 ? 8.862 -18.806 -13.540 1.00 98.38 259 ASN A C 1
ATOM 2008 O O . ASN A 1 259 ? 9.642 -19.670 -13.937 1.00 98.38 259 ASN A O 1
ATOM 2012 N N . ARG A 1 260 ? 9.028 -18.191 -12.364 1.00 98.06 260 ARG A N 1
ATOM 2013 C CA . ARG A 1 260 ? 10.091 -18.479 -11.387 1.00 98.06 260 ARG A CA 1
ATOM 2014 C C . ARG A 1 260 ? 9.645 -19.429 -10.275 1.00 98.06 260 ARG A C 1
ATOM 2016 O O . ARG A 1 260 ? 10.411 -19.687 -9.350 1.00 98.06 260 ARG A O 1
ATOM 2023 N N . SER A 1 261 ? 8.430 -19.979 -10.357 1.00 97.50 261 SER A N 1
ATOM 2024 C CA . SER A 1 261 ? 7.836 -20.825 -9.313 1.00 97.50 261 SER A CA 1
ATOM 2025 C C . SER A 1 261 ? 7.794 -20.140 -7.938 1.00 97.50 261 SER A C 1
ATOM 2027 O O . SER A 1 261 ? 8.059 -20.778 -6.914 1.00 97.50 261 SER A O 1
ATOM 2029 N N . VAL A 1 262 ? 7.490 -18.840 -7.921 1.00 96.44 262 VAL A N 1
ATOM 2030 C CA . VAL A 1 262 ? 7.266 -18.030 -6.715 1.00 96.44 262 VAL A CA 1
ATOM 2031 C C . VAL A 1 262 ? 5.754 -17.786 -6.556 1.00 96.44 262 VAL A C 1
ATOM 2033 O O . VAL A 1 262 ? 5.053 -17.662 -7.568 1.00 96.44 262 VAL A O 1
ATOM 2036 N N . PRO A 1 263 ? 5.212 -17.735 -5.324 1.00 98.12 263 PRO A N 1
ATOM 2037 C CA . PRO A 1 263 ? 3.855 -17.242 -5.082 1.00 98.12 263 PRO A CA 1
ATOM 2038 C C . PRO A 1 263 ? 3.651 -15.844 -5.690 1.00 98.12 263 PRO A C 1
ATOM 2040 O O . PRO A 1 263 ? 4.547 -15.005 -5.638 1.00 98.12 263 PRO A O 1
ATOM 2043 N N . HIS A 1 264 ? 2.507 -15.612 -6.328 1.00 98.19 264 HIS A N 1
ATOM 2044 C CA . HIS A 1 264 ? 2.347 -14.535 -7.313 1.00 98.19 264 HIS A CA 1
ATOM 2045 C C . HIS A 1 264 ? 0.958 -13.886 -7.271 1.00 98.19 264 HIS A C 1
ATOM 2047 O O . HIS A 1 264 ? 0.477 -13.408 -8.291 1.00 98.19 264 HIS A O 1
ATOM 2053 N N . TYR A 1 265 ? 0.308 -13.887 -6.106 1.00 98.50 265 TYR A N 1
ATOM 2054 C CA . TYR A 1 265 ? -0.924 -13.126 -5.897 1.00 98.50 265 TYR A CA 1
ATOM 2055 C C . TYR A 1 265 ? -0.621 -11.779 -5.244 1.00 98.50 265 TYR A C 1
ATOM 2057 O O . TYR A 1 265 ? 0.317 -11.661 -4.451 1.00 98.50 265 TYR A O 1
ATOM 2065 N N . ALA A 1 266 ? -1.410 -10.770 -5.592 1.00 98.44 266 ALA A N 1
ATOM 2066 C CA . ALA A 1 266 ? -1.165 -9.393 -5.205 1.00 98.44 266 ALA A CA 1
ATOM 2067 C C . ALA A 1 266 ? -2.194 -8.856 -4.208 1.00 98.44 266 ALA A C 1
ATOM 2069 O O . ALA A 1 266 ? -3.384 -9.150 -4.316 1.00 98.44 266 ALA A O 1
ATOM 2070 N N . ILE A 1 267 ? -1.747 -7.969 -3.326 1.00 98.75 267 ILE A N 1
ATOM 2071 C CA . ILE A 1 267 ? -2.596 -6.925 -2.742 1.00 98.75 267 ILE A CA 1
ATOM 2072 C C . ILE A 1 267 ? -2.190 -5.568 -3.316 1.00 98.75 267 ILE A C 1
ATOM 2074 O O . ILE A 1 267 ? -1.022 -5.356 -3.641 1.00 98.75 267 ILE A O 1
ATOM 2078 N N . VAL A 1 268 ? -3.139 -4.646 -3.450 1.00 98.69 268 VAL A N 1
ATOM 2079 C CA . VAL A 1 268 ? -2.879 -3.325 -4.045 1.00 98.69 268 VAL A CA 1
ATOM 2080 C C . VAL A 1 268 ? -3.375 -2.243 -3.103 1.00 98.69 268 VAL A C 1
ATOM 2082 O O . VAL A 1 268 ? -4.545 -2.249 -2.717 1.00 98.69 268 VAL A O 1
ATOM 2085 N N . ASP A 1 269 ? -2.493 -1.317 -2.728 1.00 98.62 269 ASP A N 1
ATOM 2086 C CA . ASP A 1 269 ? -2.889 -0.156 -1.937 1.00 98.62 269 ASP A CA 1
ATOM 2087 C C . ASP A 1 269 ? -3.741 0.787 -2.792 1.00 98.62 269 ASP A C 1
ATOM 2089 O O . ASP A 1 269 ? -3.326 1.225 -3.859 1.00 98.62 269 ASP A O 1
ATOM 2093 N N . THR A 1 270 ? -4.947 1.100 -2.339 1.00 98.62 270 THR A N 1
ATOM 2094 C CA . THR A 1 270 ? -5.877 2.021 -3.007 1.00 98.62 270 THR A CA 1
ATOM 2095 C C . THR A 1 270 ? -6.225 3.214 -2.127 1.00 98.62 270 THR A C 1
ATOM 2097 O O . THR A 1 270 ? -7.140 3.975 -2.453 1.00 98.62 270 THR A O 1
ATOM 2100 N N . SER A 1 271 ? -5.502 3.403 -1.018 1.00 98.31 271 SER A N 1
ATOM 2101 C CA . SER A 1 271 ? -5.791 4.422 -0.005 1.00 98.31 271 SER A CA 1
ATOM 2102 C C . SER A 1 271 ? -5.912 5.829 -0.578 1.00 98.31 271 SER A C 1
ATOM 2104 O O . SER A 1 271 ? -6.770 6.578 -0.128 1.00 98.31 271 SER A O 1
ATOM 2106 N N . ARG A 1 272 ? -5.127 6.197 -1.599 1.00 98.25 272 ARG A N 1
ATOM 2107 C CA . ARG A 1 272 ? -5.097 7.568 -2.152 1.00 98.25 272 ARG A CA 1
ATOM 2108 C C . ARG A 1 272 ? -5.340 7.658 -3.661 1.00 98.25 272 ARG A C 1
ATOM 2110 O O . ARG A 1 272 ? -5.054 8.681 -4.277 1.00 98.25 272 ARG A O 1
ATOM 2117 N N . SER A 1 273 ? -5.897 6.605 -4.257 1.00 97.75 273 SER A N 1
ATOM 2118 C CA . SER A 1 273 ? -6.009 6.453 -5.716 1.00 97.75 273 SER A CA 1
ATOM 2119 C C . SER A 1 273 ? -7.309 6.996 -6.335 1.00 97.75 273 SER A C 1
ATOM 2121 O O . SER A 1 273 ? -7.610 6.696 -7.491 1.00 97.75 273 SER A O 1
ATOM 2123 N N . ALA A 1 274 ? -8.131 7.768 -5.612 1.00 97.88 274 ALA A N 1
ATOM 2124 C CA . ALA A 1 274 ? -9.445 8.201 -6.118 1.00 97.88 274 ALA A CA 1
ATOM 2125 C C . ALA A 1 274 ? -9.383 9.149 -7.323 1.00 97.88 274 ALA A C 1
ATOM 2127 O O . ALA A 1 274 ? -10.302 9.184 -8.147 1.00 97.88 274 ALA A O 1
ATOM 2128 N N . VAL A 1 275 ? -8.341 9.975 -7.384 1.00 97.69 275 VAL A N 1
ATOM 2129 C CA . VAL A 1 275 ? -8.210 11.062 -8.353 1.00 97.69 275 VAL A CA 1
ATOM 2130 C C . VAL A 1 275 ? -6.912 10.864 -9.120 1.00 97.69 275 VAL A C 1
ATOM 2132 O O . VAL A 1 275 ? -5.862 10.658 -8.525 1.00 97.69 275 VAL A O 1
ATOM 2135 N N . GLN A 1 276 ? -7.018 10.895 -10.445 1.00 95.81 276 GLN A N 1
ATOM 2136 C CA . GLN A 1 276 ? -5.935 10.624 -11.389 1.00 95.81 276 GLN A CA 1
ATOM 2137 C C . GLN A 1 276 ? -5.687 11.872 -12.244 1.00 95.81 276 GLN A C 1
ATOM 2139 O O . GLN A 1 276 ? -6.578 12.717 -12.368 1.00 95.81 276 GLN A O 1
ATOM 2144 N N . GLY A 1 277 ? -4.508 11.980 -12.857 1.00 94.50 277 GLY A N 1
ATOM 2145 C CA . GLY A 1 277 ? -4.103 13.162 -13.628 1.00 94.50 277 GLY A CA 1
ATOM 2146 C C . GLY A 1 277 ? -3.590 14.303 -12.748 1.00 94.50 277 GLY A C 1
ATOM 2147 O O . GLY A 1 277 ? -3.675 15.465 -13.139 1.00 94.50 277 GLY A O 1
ATOM 2148 N N . LEU A 1 278 ? -3.112 13.978 -11.545 1.00 95.00 278 LEU A N 1
ATOM 2149 C CA . LEU A 1 278 ? -2.624 14.942 -10.556 1.00 95.00 278 LEU A CA 1
ATOM 2150 C C . LEU A 1 278 ? -1.125 15.200 -10.682 1.00 95.00 278 LEU A C 1
ATOM 2152 O O . LEU A 1 278 ? -0.619 16.186 -10.151 1.00 95.00 278 LEU A O 1
ATOM 2156 N N . ARG A 1 279 ? -0.407 14.301 -11.354 1.00 93.12 279 ARG A N 1
ATOM 2157 C CA . ARG A 1 279 ? 1.052 14.243 -11.330 1.00 93.12 279 ARG A CA 1
ATOM 2158 C C . ARG A 1 279 ? 1.616 14.538 -12.711 1.00 93.12 279 ARG A C 1
ATOM 2160 O O . ARG A 1 279 ? 1.117 14.027 -13.709 1.00 93.12 279 ARG A O 1
ATOM 2167 N N . ARG A 1 280 ? 2.705 15.310 -12.789 1.00 89.25 280 ARG A N 1
ATOM 2168 C CA . ARG A 1 280 ? 3.446 15.483 -14.055 1.00 89.25 280 ARG A CA 1
ATOM 2169 C C . ARG A 1 280 ? 4.413 14.337 -14.325 1.00 89.25 280 ARG A C 1
ATOM 2171 O O . ARG A 1 280 ? 4.815 14.150 -15.469 1.00 89.25 280 ARG A O 1
ATOM 2178 N N . GLN A 1 281 ? 4.809 13.597 -13.289 1.00 84.31 281 GLN A N 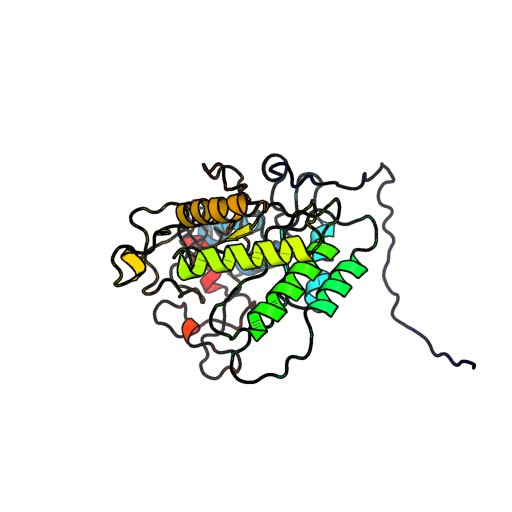1
ATOM 2179 C CA . GLN A 1 281 ? 5.756 12.488 -13.383 1.00 84.31 281 GLN A CA 1
ATOM 2180 C C . GLN A 1 281 ? 5.262 11.279 -12.566 1.00 84.31 281 GLN A C 1
ATOM 2182 O O . GLN A 1 281 ? 4.761 11.480 -11.458 1.00 84.31 281 GLN A O 1
ATOM 2187 N N . PRO A 1 282 ? 5.449 10.034 -13.052 1.00 77.69 282 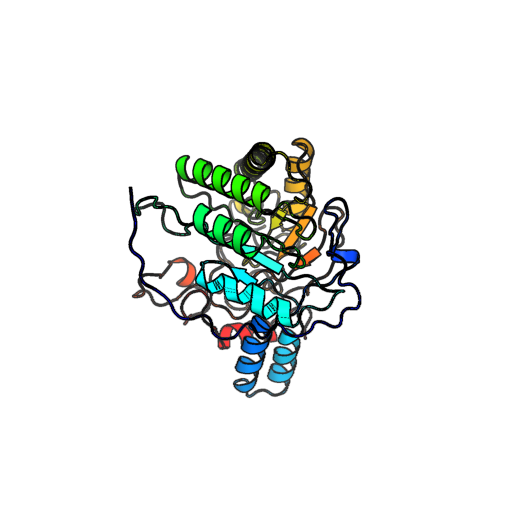PRO A N 1
ATOM 2188 C CA . PRO A 1 282 ? 5.017 8.820 -12.345 1.00 77.69 282 PRO A CA 1
ATOM 2189 C C . PRO A 1 282 ? 5.578 8.667 -10.930 1.00 77.69 282 PRO A C 1
ATOM 2191 O O . PRO A 1 282 ? 4.896 8.175 -10.039 1.00 77.69 282 PRO A O 1
ATOM 2194 N N . GLY A 1 283 ? 6.810 9.132 -10.711 1.00 73.19 283 GLY A N 1
ATOM 2195 C CA . GLY A 1 283 ? 7.494 9.012 -9.424 1.00 73.19 283 GLY A CA 1
ATOM 2196 C C . GLY A 1 283 ? 7.023 9.988 -8.343 1.00 73.19 283 GLY A C 1
ATOM 2197 O O . GLY A 1 283 ? 7.463 9.848 -7.206 1.00 73.19 283 GLY A O 1
ATOM 2198 N N . THR A 1 284 ? 6.165 10.962 -8.669 1.00 84.62 284 THR A N 1
ATOM 2199 C CA . THR A 1 284 ? 5.670 11.949 -7.700 1.00 84.62 284 THR A CA 1
ATOM 2200 C C . THR A 1 284 ? 4.600 11.325 -6.803 1.00 84.62 284 THR A C 1
ATOM 2202 O O . THR A 1 284 ? 3.548 10.897 -7.268 1.00 84.62 284 THR A O 1
ATOM 2205 N N . ARG A 1 285 ? 4.846 11.300 -5.500 1.00 87.31 285 ARG A N 1
ATOM 2206 C CA . ARG A 1 285 ? 4.000 10.695 -4.464 1.00 87.31 285 ARG A CA 1
ATOM 2207 C C . ARG A 1 285 ? 3.929 11.523 -3.181 1.00 87.31 285 ARG A C 1
ATOM 2209 O O . ARG A 1 285 ? 2.948 11.371 -2.459 1.00 87.31 285 ARG A O 1
ATOM 2216 N N . CYS A 1 286 ? 4.906 12.394 -2.897 1.00 94.00 286 CYS A N 1
ATOM 2217 C CA . CYS A 1 286 ? 4.924 13.155 -1.647 1.00 94.00 286 CYS A CA 1
ATOM 2218 C C . CYS A 1 286 ? 3.745 14.132 -1.553 1.00 94.00 286 CYS A C 1
ATOM 2220 O O . CYS A 1 286 ? 3.705 15.142 -2.257 1.00 94.00 286 CYS A O 1
ATOM 2222 N N . ASN A 1 287 ? 2.798 13.834 -0.657 1.00 97.62 287 ASN A N 1
ATOM 2223 C CA . ASN A 1 287 ? 1.658 14.684 -0.321 1.00 97.62 287 ASN A CA 1
ATOM 2224 C C . ASN A 1 287 ? 0.923 15.219 -1.561 1.00 97.62 287 ASN A C 1
ATOM 2226 O O . ASN A 1 287 ? 0.561 16.390 -1.588 1.00 97.62 287 ASN A O 1
ATOM 2230 N N . VAL A 1 288 ? 0.709 14.405 -2.605 1.00 98.19 288 VAL A N 1
ATOM 2231 C CA . VAL A 1 288 ? 0.121 14.878 -3.876 1.00 98.19 288 VAL A CA 1
ATOM 2232 C C . VAL A 1 288 ? -1.202 15.604 -3.629 1.00 98.19 288 VAL A C 1
ATOM 2234 O O . VAL A 1 288 ? -2.138 15.049 -3.045 1.00 98.19 288 VAL A O 1
ATOM 2237 N N . ASN A 1 289 ? -1.250 16.865 -4.049 1.00 98.00 289 ASN A N 1
ATOM 2238 C CA . ASN A 1 289 ? -2.373 17.766 -3.875 1.00 98.00 289 ASN A CA 1
ATOM 2239 C C . ASN A 1 289 ? -3.573 17.290 -4.706 1.00 98.00 289 ASN A C 1
ATOM 2241 O O . ASN A 1 289 ? -3.414 16.737 -5.790 1.00 98.00 289 ASN A O 1
ATOM 2245 N N . HIS A 1 290 ? -4.778 17.520 -4.195 1.00 98.06 290 HIS A N 1
ATOM 2246 C CA . HIS A 1 290 ? -6.058 17.060 -4.750 1.00 98.06 290 HIS A CA 1
ATOM 2247 C C . HIS A 1 290 ? -6.265 15.536 -4.794 1.00 98.06 290 HIS A C 1
ATOM 2249 O O . HIS A 1 290 ? -7.225 15.067 -5.410 1.00 98.06 290 HIS A O 1
ATOM 2255 N N . ALA A 1 291 ? -5.416 14.756 -4.116 1.00 98.56 291 ALA A N 1
ATOM 2256 C CA . ALA A 1 291 ? -5.664 13.334 -3.901 1.00 98.56 291 ALA A CA 1
ATOM 2257 C C . ALA A 1 291 ? -6.994 13.101 -3.158 1.00 98.56 291 ALA A C 1
ATOM 2259 O O . ALA A 1 291 ? -7.525 13.992 -2.489 1.00 98.56 291 ALA A O 1
ATOM 2260 N N . GLY A 1 292 ? -7.516 11.878 -3.255 1.00 98.69 292 GLY A N 1
ATOM 2261 C CA . GLY A 1 292 ? -8.748 11.459 -2.590 1.00 98.69 292 GLY A CA 1
ATOM 2262 C C . GLY A 1 292 ? -8.685 10.011 -2.122 1.00 98.69 292 GLY A C 1
ATOM 2263 O O . GLY A 1 292 ? -7.985 9.192 -2.727 1.00 98.69 292 GLY A O 1
ATOM 2264 N N . PHE A 1 293 ? -9.446 9.683 -1.076 1.00 98.88 293 PHE A N 1
ATOM 2265 C CA . PHE A 1 293 ? -9.562 8.306 -0.595 1.00 98.88 293 PHE A CA 1
ATOM 2266 C C . PHE A 1 293 ? -10.182 7.383 -1.651 1.00 98.88 293 PHE A C 1
ATOM 2268 O O . PHE A 1 293 ? -11.320 7.602 -2.077 1.00 98.88 293 PHE A O 1
ATOM 2275 N N . GLY A 1 294 ? -9.439 6.358 -2.076 1.00 98.56 294 GLY A N 1
ATOM 2276 C CA . GLY A 1 294 ? -9.840 5.462 -3.165 1.00 98.56 294 GLY A CA 1
ATOM 2277 C C . GLY A 1 294 ? -10.776 4.328 -2.743 1.00 98.56 294 GLY A C 1
ATOM 2278 O O . GLY A 1 294 ? -11.443 4.381 -1.706 1.00 98.56 294 GLY A O 1
ATOM 2279 N N . VAL A 1 295 ? -10.840 3.279 -3.567 1.00 98.25 295 VAL A N 1
ATOM 2280 C CA . VAL A 1 295 ? -11.662 2.083 -3.307 1.00 98.25 295 VAL A CA 1
ATOM 2281 C C . VAL A 1 295 ? -11.324 1.514 -1.929 1.00 98.25 295 VAL A C 1
ATOM 2283 O O . VAL A 1 295 ? -10.151 1.443 -1.567 1.00 98.25 295 VAL A O 1
ATOM 2286 N N . ARG A 1 296 ? -12.346 1.162 -1.144 1.00 98.44 296 ARG A N 1
ATOM 2287 C CA . ARG A 1 296 ? -12.175 0.614 0.211 1.00 98.44 296 ARG A CA 1
ATOM 2288 C C . ARG A 1 296 ? -11.590 -0.803 0.154 1.00 98.44 296 ARG A C 1
ATOM 2290 O O . ARG A 1 296 ? -11.746 -1.450 -0.881 1.00 98.44 296 ARG A O 1
ATOM 2297 N N . PRO A 1 297 ? -10.958 -1.298 1.232 1.00 98.50 297 PRO A N 1
ATOM 2298 C CA . PRO A 1 297 ? -10.445 -2.660 1.254 1.00 98.50 297 PRO A CA 1
ATOM 2299 C C . PRO A 1 297 ? -11.522 -3.690 0.889 1.00 98.50 297 PRO A C 1
ATOM 2301 O O . PRO A 1 297 ? -12.615 -3.668 1.455 1.00 98.50 297 PRO A O 1
ATOM 2304 N N . THR A 1 298 ? -11.234 -4.556 -0.082 1.00 98.19 298 THR A N 1
ATOM 2305 C CA . THR A 1 298 ? -12.168 -5.576 -0.586 1.00 98.19 298 THR A CA 1
ATOM 2306 C C . THR A 1 298 ? -11.435 -6.630 -1.414 1.00 98.19 298 THR A C 1
ATOM 2308 O O . THR A 1 298 ? -10.470 -6.306 -2.105 1.00 98.19 298 THR A O 1
ATOM 2311 N N . SER A 1 299 ? -11.918 -7.873 -1.397 1.00 97.81 299 SER A N 1
ATOM 2312 C CA . SER A 1 299 ? -11.486 -8.942 -2.310 1.00 97.81 299 SER A CA 1
ATOM 2313 C C . SER A 1 299 ? -12.185 -8.899 -3.678 1.00 97.81 299 SER A C 1
ATOM 2315 O O . SER A 1 299 ? -11.819 -9.635 -4.593 1.00 97.81 299 SER A O 1
ATOM 2317 N N . GLU A 1 300 ? -13.149 -7.993 -3.875 1.00 97.88 300 GLU A N 1
ATOM 2318 C CA . GLU A 1 300 ? -13.835 -7.768 -5.155 1.00 97.88 300 GLU A CA 1
ATOM 2319 C C . GLU A 1 300 ? -12.978 -6.934 -6.131 1.00 97.88 300 GLU A C 1
ATOM 2321 O O . GLU A 1 300 ? -13.320 -5.817 -6.517 1.00 97.88 300 GLU A O 1
ATOM 2326 N N . THR A 1 301 ? -11.829 -7.473 -6.540 1.00 98.06 301 THR A N 1
ATOM 2327 C CA . THR A 1 301 ? -10.840 -6.769 -7.384 1.00 98.06 301 THR A CA 1
ATOM 2328 C C . THR A 1 301 ? -11.122 -6.890 -8.886 1.00 98.06 301 THR A C 1
ATOM 2330 O O . THR A 1 301 ? -10.638 -6.094 -9.698 1.00 98.06 301 THR A O 1
ATOM 2333 N N . GLY A 1 302 ? -11.889 -7.916 -9.274 1.00 97.06 302 GLY A N 1
ATOM 2334 C CA . GLY A 1 302 ? -12.125 -8.281 -10.672 1.00 97.06 302 GLY A CA 1
ATOM 2335 C C . GLY A 1 302 ? -10.887 -8.838 -11.391 1.00 97.06 302 GLY A C 1
ATOM 2336 O O . GLY A 1 302 ? -10.848 -8.818 -12.622 1.00 97.06 302 GLY A O 1
ATOM 2337 N N . SER A 1 303 ? -9.874 -9.302 -10.651 1.00 97.31 303 SER A N 1
ATOM 2338 C CA . SER A 1 303 ? -8.628 -9.879 -11.171 1.00 97.31 303 SER A CA 1
ATOM 2339 C C . SER A 1 303 ? -8.357 -11.242 -10.540 1.00 97.31 303 SER A C 1
ATOM 2341 O O . SER A 1 303 ? -8.484 -11.407 -9.332 1.00 97.31 303 SER A O 1
ATOM 2343 N N . GLU A 1 304 ? -7.940 -12.217 -11.349 1.00 96.12 304 GLU A N 1
ATOM 2344 C CA . GLU A 1 304 ? -7.520 -13.540 -10.856 1.00 96.12 304 GLU A CA 1
ATOM 2345 C C . GLU A 1 304 ? -6.163 -13.508 -10.131 1.00 96.12 304 GLU A C 1
ATOM 2347 O O . GLU A 1 304 ? -5.840 -14.424 -9.378 1.00 96.12 304 GLU A O 1
ATOM 2352 N N . TRP A 1 305 ? -5.382 -12.444 -10.340 1.00 98.00 305 TRP A N 1
ATOM 2353 C CA . TRP A 1 305 ? -4.055 -12.256 -9.751 1.00 98.00 305 TRP A CA 1
ATOM 2354 C C . TRP A 1 305 ? -4.072 -11.408 -8.481 1.00 98.00 305 TRP A C 1
ATOM 2356 O O . TRP A 1 305 ? -3.038 -11.260 -7.836 1.00 98.00 305 TRP A O 1
ATOM 2366 N N . THR A 1 306 ? -5.212 -10.817 -8.119 1.00 98.62 306 THR A N 1
ATOM 2367 C CA . THR A 1 306 ? -5.282 -9.808 -7.056 1.00 98.62 306 THR A CA 1
ATOM 2368 C C . THR A 1 306 ? -6.239 -10.253 -5.973 1.00 98.62 306 THR A C 1
ATOM 2370 O O . THR A 1 306 ? -7.454 -10.243 -6.163 1.00 98.62 306 THR A O 1
ATOM 2373 N N . ASP A 1 307 ? -5.672 -10.612 -4.829 1.00 98.62 307 ASP A N 1
ATOM 2374 C CA . ASP A 1 307 ? -6.410 -11.117 -3.685 1.00 98.62 307 ASP A CA 1
ATOM 2375 C C . ASP A 1 307 ? -7.297 -10.037 -3.051 1.00 98.62 307 ASP A C 1
ATOM 2377 O O . ASP A 1 307 ? -8.439 -10.338 -2.697 1.00 98.62 307 ASP A O 1
ATOM 2381 N N . ALA A 1 308 ? -6.794 -8.799 -2.920 1.00 98.69 308 ALA A N 1
ATOM 2382 C CA . ALA A 1 308 ? -7.549 -7.679 -2.357 1.00 98.69 308 ALA A CA 1
ATOM 2383 C C . ALA A 1 308 ? -7.007 -6.290 -2.733 1.00 98.69 308 ALA A C 1
ATOM 2385 O O . ALA A 1 308 ? -5.805 -6.090 -2.927 1.00 98.69 308 ALA A O 1
ATOM 2386 N N . PHE A 1 309 ? -7.904 -5.303 -2.740 1.00 98.88 309 PHE A N 1
ATOM 2387 C CA . PHE A 1 309 ? -7.543 -3.915 -2.468 1.00 98.88 309 PHE A CA 1
ATOM 2388 C C . PHE A 1 309 ? -7.378 -3.718 -0.968 1.00 98.88 309 PHE A C 1
ATOM 2390 O O . PHE A 1 309 ? -8.141 -4.271 -0.175 1.00 98.88 309 PHE A O 1
ATOM 2397 N N . VAL A 1 310 ? -6.400 -2.908 -0.581 1.00 98.69 310 VAL A N 1
ATOM 2398 C CA . VAL A 1 310 ? -6.087 -2.606 0.816 1.00 98.69 310 VAL A CA 1
ATOM 2399 C C . VAL A 1 310 ? -5.790 -1.126 0.983 1.00 98.69 310 VAL A C 1
ATOM 2401 O O . VAL A 1 310 ? -5.476 -0.438 0.020 1.00 98.69 310 VAL A O 1
ATOM 2404 N N . TRP A 1 311 ? -5.854 -0.624 2.213 1.00 98.38 311 TRP A N 1
ATOM 2405 C CA . TRP A 1 311 ? -5.314 0.691 2.553 1.00 98.38 311 TRP A CA 1
ATOM 2406 C C . TRP A 1 311 ? -4.052 0.486 3.377 1.00 98.38 311 TRP A C 1
ATOM 2408 O O . TRP A 1 311 ? -4.106 0.309 4.596 1.00 98.38 311 TRP A O 1
ATOM 2418 N N . ALA A 1 312 ? -2.913 0.435 2.686 1.00 94.94 312 ALA A N 1
ATOM 2419 C CA . ALA A 1 312 ? -1.632 0.236 3.349 1.00 94.94 312 ALA A CA 1
ATOM 2420 C C . ALA A 1 312 ? -1.140 1.560 3.941 1.00 94.94 312 ALA A C 1
ATOM 2422 O O . ALA A 1 312 ? -0.889 1.629 5.140 1.00 94.94 312 ALA A O 1
ATOM 2423 N N . LYS A 1 313 ? -1.076 2.642 3.155 1.00 94.25 313 LYS A N 1
ATOM 2424 C CA . LYS A 1 313 ? -0.824 3.988 3.690 1.00 94.25 313 LYS A CA 1
ATOM 2425 C C . LYS A 1 313 ? -2.032 4.509 4.474 1.00 94.25 313 LYS A C 1
ATOM 2427 O O . LYS A 1 313 ? -3.164 4.513 3.993 1.00 94.25 313 LYS A O 1
ATOM 2432 N N . GLN A 1 314 ? -1.762 5.023 5.670 1.00 96.00 314 GLN A N 1
ATOM 2433 C CA . GLN A 1 314 ? -2.737 5.756 6.472 1.00 96.00 314 GLN A CA 1
ATOM 2434 C C . GLN A 1 314 ? -2.900 7.171 5.897 1.00 96.00 314 GLN A C 1
ATOM 2436 O O . GLN A 1 314 ? -2.025 8.025 6.040 1.00 96.00 314 GLN A O 1
ATOM 2441 N N . GLY A 1 315 ? -3.996 7.408 5.171 1.00 96.50 315 GLY A N 1
ATOM 2442 C CA . GLY A 1 315 ? -4.289 8.723 4.601 1.00 96.50 315 GLY A CA 1
ATOM 2443 C C . GLY A 1 315 ? -4.524 9.759 5.700 1.00 96.50 315 GLY A C 1
ATOM 2444 O O . GLY A 1 315 ? -5.344 9.543 6.588 1.00 96.50 315 GLY A O 1
ATOM 2445 N N . GLY A 1 316 ? -3.792 10.869 5.634 1.00 97.19 316 GLY A N 1
ATOM 2446 C CA . GLY A 1 316 ? -3.707 11.869 6.701 1.00 97.19 316 GLY A CA 1
ATOM 2447 C C . GLY A 1 316 ? -2.326 11.923 7.348 1.00 97.19 316 GLY A C 1
ATOM 2448 O O . GLY A 1 316 ? -1.935 12.983 7.816 1.00 97.19 316 GLY A O 1
ATOM 2449 N N . ASP A 1 317 ? -1.537 10.850 7.280 1.00 96.69 317 ASP A N 1
ATOM 2450 C CA . ASP A 1 317 ? -0.131 10.899 7.686 1.00 96.69 317 ASP A CA 1
ATOM 2451 C C . ASP A 1 317 ? 0.712 11.482 6.555 1.00 96.69 317 ASP A C 1
ATOM 2453 O O . ASP A 1 317 ? 0.704 10.952 5.439 1.00 96.69 317 ASP A O 1
ATOM 2457 N N . SER A 1 318 ? 1.454 12.554 6.838 1.00 97.25 318 SER A N 1
ATOM 2458 C CA . SER A 1 318 ? 2.301 13.221 5.845 1.00 97.25 318 SER A CA 1
ATOM 2459 C C . SER A 1 318 ? 3.344 12.261 5.269 1.00 97.25 318 SER A C 1
ATOM 2461 O O . SER A 1 318 ? 3.847 11.363 5.951 1.00 97.25 318 SER A O 1
ATOM 2463 N N . ASP A 1 319 ? 3.663 12.434 3.990 1.00 92.38 319 ASP A N 1
ATOM 2464 C CA . ASP A 1 319 ? 4.762 11.721 3.332 1.00 92.38 319 ASP A CA 1
ATOM 2465 C C . ASP A 1 319 ? 6.129 12.370 3.588 1.00 92.38 319 ASP A C 1
ATOM 2467 O O . ASP A 1 319 ? 7.149 11.706 3.427 1.00 92.38 319 ASP A O 1
ATOM 2471 N N . GLY A 1 320 ? 6.153 13.643 3.991 1.00 92.19 320 GLY A N 1
ATOM 2472 C CA . GLY A 1 320 ? 7.375 14.413 4.200 1.00 92.19 320 GLY A CA 1
ATOM 2473 C C . GLY A 1 320 ? 7.133 15.920 4.271 1.00 92.19 320 GLY A C 1
ATOM 2474 O O . GLY A 1 320 ? 6.144 16.447 3.753 1.00 92.19 320 GLY A O 1
ATOM 2475 N N . THR A 1 321 ? 8.057 16.615 4.927 1.00 95.50 321 THR A N 1
ATOM 2476 C CA . THR A 1 321 ? 7.977 18.063 5.137 1.00 95.50 321 THR A CA 1
ATOM 2477 C C . THR A 1 321 ? 8.172 18.850 3.846 1.00 95.50 321 THR A C 1
ATOM 2479 O O . THR A 1 321 ? 8.976 18.490 2.985 1.00 95.50 321 THR A O 1
ATOM 2482 N N . SER A 1 322 ? 7.459 19.971 3.719 1.00 97.44 322 SER A N 1
ATOM 2483 C CA . SER A 1 322 ? 7.714 20.958 2.662 1.00 97.44 322 SER A CA 1
ATOM 2484 C C . SER A 1 322 ? 8.645 22.093 3.107 1.00 97.44 322 SER A C 1
ATOM 2486 O O . SER A 1 322 ? 8.850 23.043 2.349 1.00 97.44 322 SER A O 1
ATOM 2488 N N . ASP A 1 323 ? 9.145 22.060 4.346 1.00 97.19 323 ASP A N 1
ATOM 2489 C CA . ASP A 1 323 ? 10.099 23.049 4.845 1.00 97.19 323 ASP A CA 1
ATOM 2490 C C . ASP A 1 323 ? 11.499 22.755 4.301 1.00 97.19 323 ASP A C 1
ATOM 2492 O O . ASP A 1 323 ? 12.169 21.824 4.737 1.00 97.19 323 ASP A O 1
ATOM 2496 N N . VAL A 1 324 ? 11.964 23.599 3.379 1.00 95.88 324 VAL A N 1
ATOM 2497 C CA . VAL A 1 324 ? 13.290 23.495 2.752 1.00 95.88 324 VAL A CA 1
ATOM 2498 C C . VAL A 1 324 ? 14.461 23.639 3.734 1.00 95.88 324 VAL A C 1
ATOM 2500 O O . VAL A 1 324 ? 15.604 23.416 3.340 1.00 95.88 324 VAL A O 1
ATOM 2503 N N . GLN A 1 325 ? 14.210 24.080 4.971 1.00 95.62 325 GLN A N 1
ATOM 2504 C CA . GLN A 1 325 ? 15.217 24.165 6.032 1.00 95.62 325 GLN A CA 1
ATOM 2505 C C . GLN A 1 325 ? 15.270 22.910 6.915 1.00 95.62 325 GLN A C 1
ATOM 2507 O O . GLN A 1 325 ? 16.196 22.796 7.718 1.00 95.62 325 GLN A O 1
ATOM 2512 N N . SER A 1 326 ? 14.314 21.984 6.791 1.00 92.62 326 SER A N 1
ATOM 2513 C CA . SER A 1 326 ? 14.326 20.742 7.566 1.00 92.62 326 SER A CA 1
ATOM 2514 C C . SER A 1 326 ? 15.434 19.794 7.096 1.00 92.62 326 SER A C 1
ATOM 2516 O O . SER A 1 326 ? 15.725 19.690 5.903 1.00 92.62 326 SER A O 1
ATOM 2518 N N . GLU A 1 327 ? 16.040 19.063 8.034 1.00 89.50 327 GLU A N 1
ATOM 2519 C CA . GLU A 1 327 ? 17.078 18.062 7.743 1.00 89.50 327 GLU A CA 1
ATOM 2520 C C . GLU A 1 327 ? 16.534 16.859 6.952 1.00 89.50 327 GLU A C 1
ATOM 2522 O O . GLU A 1 327 ? 17.291 16.175 6.264 1.00 89.50 327 GLU A O 1
ATOM 2527 N N . THR A 1 328 ? 15.226 16.615 7.035 1.00 84.69 328 THR A N 1
ATOM 2528 C CA . THR A 1 328 ? 14.489 15.529 6.368 1.00 84.69 328 THR A CA 1
ATOM 2529 C C . THR A 1 328 ? 13.815 15.981 5.071 1.00 84.69 328 THR A C 1
ATOM 2531 O O . THR A 1 328 ? 13.088 15.201 4.456 1.00 84.69 328 THR A O 1
ATOM 2534 N N . TYR A 1 329 ? 14.035 17.228 4.636 1.00 87.88 329 TYR A N 1
ATOM 2535 C CA . TYR A 1 329 ? 13.432 17.752 3.415 1.00 87.88 329 TYR A CA 1
ATOM 2536 C C . TYR A 1 329 ? 13.886 16.976 2.176 1.00 87.88 329 TYR A C 1
ATOM 2538 O O . TYR A 1 329 ? 15.073 16.912 1.843 1.00 87.88 329 TYR A O 1
ATOM 2546 N N . GLU A 1 330 ? 12.910 16.471 1.426 1.00 82.69 330 GLU A N 1
ATOM 2547 C CA . GLU A 1 330 ? 13.117 15.896 0.104 1.00 82.69 330 GLU A CA 1
ATOM 2548 C C . GLU A 1 330 ? 12.522 16.820 -0.961 1.00 82.69 330 GLU A C 1
ATOM 2550 O O . GLU A 1 330 ? 11.393 17.298 -0.839 1.00 82.69 330 GLU A O 1
ATOM 2555 N N . SER A 1 331 ? 13.259 17.051 -2.055 1.00 89.81 331 SER A N 1
ATOM 2556 C CA . SER A 1 331 ? 12.837 17.978 -3.117 1.00 89.81 331 SER A CA 1
ATOM 2557 C C . SER A 1 331 ? 11.490 17.620 -3.746 1.00 89.81 331 SER A C 1
ATOM 2559 O O . SER A 1 331 ? 10.809 18.494 -4.277 1.00 89.81 331 SER A O 1
ATOM 2561 N N . GLU A 1 332 ? 11.110 16.344 -3.681 1.00 87.81 332 GLU A N 1
ATOM 2562 C CA . GLU A 1 332 ? 9.815 15.842 -4.129 1.00 87.81 332 GLU A CA 1
ATOM 2563 C C . GLU A 1 332 ? 8.645 16.510 -3.381 1.00 87.81 332 GLU A C 1
ATOM 2565 O O . GLU A 1 332 ? 7.660 16.909 -3.998 1.00 87.81 332 GLU A O 1
ATOM 2570 N N . CYS A 1 333 ? 8.786 16.735 -2.072 1.00 92.94 333 CYS A N 1
ATOM 2571 C CA . CYS A 1 333 ? 7.781 17.392 -1.229 1.00 92.94 333 CYS A CA 1
ATOM 2572 C C . CYS A 1 333 ? 7.692 18.914 -1.460 1.00 92.94 333 CYS A C 1
ATOM 2574 O O . CYS A 1 333 ? 6.772 19.579 -0.980 1.00 92.94 333 CYS A O 1
ATOM 2576 N N . GLY A 1 334 ? 8.637 19.476 -2.222 1.00 94.00 334 GLY A N 1
ATOM 2577 C CA . GLY A 1 334 ? 8.629 20.863 -2.686 1.00 94.00 334 GLY A CA 1
ATOM 2578 C C . GLY A 1 334 ? 8.022 21.067 -4.079 1.00 94.00 334 GLY A C 1
ATOM 2579 O O . GLY A 1 334 ? 7.850 22.218 -4.487 1.00 94.00 334 GLY A O 1
ATOM 2580 N N . LEU A 1 335 ? 7.695 19.994 -4.813 1.00 94.38 335 LEU A N 1
ATOM 2581 C CA . LEU A 1 335 ? 7.154 20.068 -6.178 1.00 94.38 335 LEU A CA 1
ATOM 2582 C C . LEU A 1 335 ? 5.808 20.789 -6.225 1.00 94.38 335 LEU A C 1
ATOM 2584 O O . LEU A 1 335 ? 5.088 20.831 -5.232 1.00 94.38 335 LEU A O 1
ATOM 2588 N N . GLU A 1 336 ? 5.442 21.357 -7.376 1.00 95.38 336 GLU A N 1
ATOM 2589 C CA . GLU A 1 336 ? 4.201 22.128 -7.536 1.00 95.38 336 GLU A CA 1
ATOM 2590 C C . GLU A 1 336 ? 2.960 21.295 -7.191 1.00 95.38 336 GLU A C 1
ATOM 2592 O O . GLU A 1 336 ? 2.067 21.793 -6.509 1.00 95.38 336 GLU A O 1
ATOM 2597 N N . GLU A 1 337 ? 2.964 20.017 -7.575 1.00 95.19 337 GLU A N 1
ATOM 2598 C CA . GLU A 1 337 ? 1.880 19.063 -7.336 1.00 95.19 337 GLU A CA 1
ATOM 2599 C C . GLU A 1 337 ? 1.821 18.545 -5.892 1.00 95.19 337 GLU A C 1
ATOM 2601 O O . GLU A 1 337 ? 0.858 17.874 -5.538 1.00 95.19 337 GLU A O 1
ATOM 2606 N N . ALA A 1 338 ? 2.808 18.848 -5.041 1.00 96.88 338 ALA A N 1
ATOM 2607 C CA . ALA A 1 338 ? 2.768 18.508 -3.621 1.00 96.88 338 ALA A CA 1
ATOM 2608 C C . ALA A 1 338 ? 1.915 19.523 -2.840 1.00 96.88 338 ALA A C 1
ATOM 2610 O O . ALA A 1 338 ? 2.016 20.740 -3.037 1.00 96.88 338 ALA A O 1
ATOM 2611 N N . PHE A 1 339 ? 1.099 19.040 -1.910 1.00 98.12 339 PHE A N 1
ATOM 2612 C CA . PHE A 1 339 ? 0.356 19.863 -0.967 1.00 98.12 339 PHE A CA 1
ATOM 2613 C C . PHE A 1 339 ? 1.346 20.585 -0.052 1.00 98.12 339 PHE A C 1
ATOM 2615 O O . PHE A 1 339 ? 2.265 19.972 0.493 1.00 98.12 339 PHE A O 1
ATOM 2622 N N . LYS A 1 340 ? 1.183 21.900 0.109 1.00 97.44 340 LYS A N 1
ATOM 2623 C CA . LYS A 1 340 ? 2.071 22.739 0.924 1.00 97.44 340 LYS A CA 1
ATOM 2624 C C . LYS A 1 340 ? 1.258 23.794 1.692 1.00 97.44 340 LYS A C 1
ATOM 2626 O O . LYS A 1 340 ? 0.338 24.362 1.103 1.00 97.44 340 LYS A O 1
ATOM 2631 N N . PRO A 1 341 ? 1.621 24.120 2.946 1.00 97.81 341 PRO A N 1
ATOM 2632 C CA . PRO A 1 341 ? 2.693 23.495 3.723 1.00 97.81 341 PRO A CA 1
ATOM 2633 C C . PRO A 1 341 ? 2.335 22.062 4.161 1.00 97.81 341 PRO A C 1
ATOM 2635 O O . PRO A 1 341 ? 1.159 21.742 4.324 1.00 97.81 341 PRO A O 1
ATOM 2638 N N . SER A 1 342 ? 3.351 21.215 4.337 1.00 98.00 342 SER A N 1
ATOM 2639 C CA . SER A 1 342 ? 3.220 19.842 4.844 1.00 98.00 342 SER A CA 1
ATOM 2640 C C . SER A 1 342 ? 4.176 19.584 6.015 1.00 98.00 342 SER A C 1
ATOM 2642 O O . SER A 1 342 ? 5.306 20.080 5.960 1.00 98.00 342 SER A O 1
ATOM 2644 N N . PRO A 1 343 ? 3.739 18.847 7.058 1.00 98.06 343 PRO A N 1
ATOM 2645 C CA . PRO A 1 343 ? 4.543 18.535 8.239 1.00 98.06 343 PRO A CA 1
ATOM 2646 C C . PRO A 1 343 ? 5.499 17.361 7.982 1.00 98.06 343 PRO A C 1
ATOM 2648 O O . PRO A 1 343 ? 5.530 16.811 6.875 1.00 98.06 343 PRO A O 1
ATOM 2651 N N . GLU A 1 344 ? 6.263 16.963 9.000 1.00 95.06 344 GLU A N 1
ATOM 2652 C CA . GLU A 1 344 ? 7.221 15.858 8.896 1.00 95.06 344 GLU A CA 1
ATOM 2653 C C . GLU A 1 344 ? 6.555 14.525 8.534 1.00 95.06 344 GLU A C 1
ATOM 2655 O O . GLU A 1 344 ? 5.369 14.305 8.787 1.00 95.06 344 GLU A O 1
ATOM 2660 N N . ALA A 1 345 ? 7.321 13.617 7.923 1.00 88.75 345 ALA A N 1
ATOM 2661 C CA . ALA A 1 345 ? 6.814 12.304 7.534 1.00 88.75 345 ALA A CA 1
ATOM 2662 C C . ALA A 1 345 ? 6.234 11.552 8.748 1.00 88.75 345 ALA A C 1
ATOM 2664 O O . ALA A 1 345 ? 6.861 11.473 9.802 1.00 88.75 345 ALA A O 1
ATOM 2665 N N . GLY A 1 346 ? 5.029 10.997 8.597 1.00 89.12 346 GLY A N 1
ATOM 2666 C CA . GLY A 1 346 ? 4.309 10.294 9.666 1.00 89.12 346 GLY A CA 1
ATOM 2667 C C . GLY A 1 346 ? 3.529 11.198 10.632 1.00 89.12 346 GLY A C 1
ATOM 2668 O O . GLY A 1 346 ? 2.640 10.706 11.334 1.00 89.12 346 GLY A O 1
ATOM 2669 N N . GLU A 1 347 ? 3.784 12.511 10.646 1.00 95.06 347 GLU A N 1
ATOM 2670 C CA . GLU A 1 347 ? 2.965 13.453 11.410 1.00 95.06 347 GLU A CA 1
ATOM 2671 C C . GLU A 1 347 ? 1.582 13.636 10.776 1.00 95.06 347 GLU A C 1
ATOM 2673 O O . GLU A 1 347 ? 1.400 13.524 9.559 1.00 95.06 347 GLU A O 1
ATOM 2678 N N . TRP A 1 348 ? 0.590 13.938 11.617 1.00 98.00 348 TRP A N 1
ATOM 2679 C CA . TRP A 1 348 ? -0.777 14.154 11.158 1.00 98.00 348 TRP A CA 1
ATOM 2680 C C . TRP A 1 348 ? -0.901 15.453 10.356 1.00 98.00 348 TRP A C 1
ATOM 2682 O O . TRP A 1 348 ? -0.578 16.541 10.834 1.00 98.00 348 TRP A O 1
ATOM 2692 N N . HIS A 1 349 ? -1.444 15.337 9.150 1.00 98.44 349 HIS A N 1
ATOM 2693 C CA . HIS A 1 349 ? -1.661 16.412 8.194 1.00 98.44 349 HIS A CA 1
ATOM 2694 C C . HIS A 1 349 ? -3.160 16.666 8.024 1.00 98.44 349 HIS A C 1
ATOM 2696 O O . HIS A 1 349 ? -3.809 16.151 7.113 1.00 98.44 349 HIS A O 1
ATOM 2702 N N . GLN A 1 350 ? -3.723 17.455 8.943 1.00 98.50 350 GLN A N 1
ATOM 2703 C CA . GLN A 1 350 ? -5.170 17.676 9.067 1.00 98.50 350 GLN A CA 1
ATOM 2704 C C . GLN A 1 350 ? -5.834 18.112 7.754 1.00 98.50 350 GLN A C 1
ATOM 2706 O O . GLN A 1 350 ? -6.825 17.522 7.332 1.00 98.50 350 GLN A O 1
ATOM 2711 N N . VAL A 1 351 ? -5.286 19.133 7.094 1.00 98.31 351 VAL A N 1
ATOM 2712 C CA . VAL A 1 351 ? -5.886 19.691 5.872 1.00 98.31 351 VAL A CA 1
ATOM 2713 C C . VAL A 1 351 ? -5.741 18.747 4.678 1.00 98.31 351 VAL A C 1
ATOM 2715 O O . VAL A 1 351 ? -6.613 18.710 3.813 1.00 98.31 351 VAL A O 1
ATOM 2718 N N . TYR A 1 352 ? -4.683 17.931 4.648 1.00 98.75 352 TYR A N 1
ATOM 2719 C CA . TYR A 1 352 ? -4.546 16.874 3.651 1.00 98.75 352 TYR A CA 1
ATOM 2720 C C . TYR A 1 352 ? -5.566 15.756 3.886 1.00 98.75 352 TYR A C 1
ATOM 2722 O O . TYR A 1 352 ? -6.178 15.276 2.937 1.00 98.75 352 TYR A O 1
ATOM 2730 N N . PHE A 1 353 ? -5.798 15.370 5.145 1.00 98.81 353 PHE A N 1
ATOM 2731 C CA . PHE A 1 353 ? -6.842 14.412 5.502 1.00 98.81 353 PHE A CA 1
ATOM 2732 C C . PHE A 1 353 ? -8.236 14.902 5.084 1.00 98.81 353 PHE A C 1
ATOM 2734 O O . PHE A 1 353 ? -8.960 14.162 4.423 1.00 98.81 353 PHE A O 1
ATOM 2741 N N . GLU A 1 354 ? -8.597 16.147 5.405 1.00 98.75 354 GLU A N 1
ATOM 2742 C CA . GLU A 1 354 ? -9.873 16.747 4.985 1.00 98.75 354 GLU A CA 1
ATOM 2743 C C . GLU A 1 354 ? -10.036 16.712 3.460 1.00 98.75 354 GLU A C 1
ATOM 2745 O O . GLU A 1 354 ? -11.045 16.213 2.961 1.00 98.75 354 GLU A O 1
ATOM 2750 N N . MET A 1 355 ? -8.998 17.109 2.718 1.00 98.75 355 MET A N 1
ATOM 2751 C CA . MET A 1 355 ? -8.975 17.029 1.257 1.00 98.75 355 MET A CA 1
ATOM 2752 C C . MET A 1 355 ? -9.172 15.593 0.741 1.00 98.75 355 MET A C 1
ATOM 2754 O O . MET A 1 355 ? -9.920 15.377 -0.216 1.00 98.75 355 MET A O 1
ATOM 2758 N N . LEU A 1 356 ? -8.535 14.594 1.366 1.00 98.88 356 LEU A N 1
ATOM 2759 C CA . LEU A 1 356 ? -8.720 13.192 0.981 1.00 98.88 356 LEU A CA 1
ATOM 2760 C C . LEU A 1 356 ? -10.178 12.740 1.159 1.00 98.88 356 LEU A C 1
ATOM 2762 O O . LEU A 1 356 ? -10.686 11.984 0.325 1.00 98.88 356 LEU A O 1
ATOM 2766 N N . VAL A 1 357 ? -10.840 13.181 2.235 1.00 98.81 357 VAL A N 1
ATOM 2767 C CA . VAL A 1 357 ? -12.252 12.876 2.523 1.00 98.81 357 VAL A CA 1
ATOM 2768 C C . VAL A 1 357 ? -13.175 13.558 1.517 1.00 98.81 357 VAL A C 1
ATOM 2770 O O . VAL A 1 357 ? -14.077 12.906 0.986 1.00 98.81 357 VAL A O 1
ATOM 2773 N N . GLU A 1 358 ? -12.943 14.837 1.218 1.00 98.56 358 GLU A N 1
ATOM 2774 C CA . GLU A 1 358 ? -13.715 15.597 0.226 1.00 98.56 358 GLU A CA 1
ATOM 2775 C C . GLU A 1 358 ? -13.653 14.952 -1.162 1.00 98.56 358 GLU A C 1
ATOM 2777 O O . GLU A 1 358 ? -14.675 14.798 -1.834 1.00 98.56 358 GLU A O 1
ATOM 2782 N N . ASN A 1 359 ? -12.461 14.511 -1.567 1.00 98.75 359 ASN A N 1
ATOM 2783 C CA . ASN A 1 359 ? -12.205 13.947 -2.891 1.00 98.75 359 ASN A CA 1
ATOM 2784 C C . ASN A 1 359 ? -12.419 12.427 -2.973 1.00 98.75 359 ASN A C 1
ATOM 2786 O O . ASN A 1 359 ? -12.094 11.818 -3.998 1.00 98.75 359 ASN A O 1
ATOM 2790 N N . ALA A 1 360 ? -12.937 11.797 -1.916 1.00 98.81 360 ALA A N 1
ATOM 2791 C CA . ALA A 1 360 ? -13.077 10.349 -1.842 1.00 98.81 360 ALA A CA 1
ATOM 2792 C C . ALA A 1 360 ? -13.951 9.785 -2.977 1.00 98.81 360 ALA A C 1
ATOM 2794 O O . ALA A 1 360 ? -15.062 10.263 -3.236 1.00 98.81 360 ALA A O 1
ATOM 2795 N N . LYS A 1 361 ? -13.468 8.720 -3.629 1.00 98.06 361 LYS A N 1
ATOM 2796 C CA . LYS A 1 361 ? -14.215 7.955 -4.638 1.00 98.06 361 LYS A CA 1
ATOM 2797 C C . LYS A 1 361 ? -14.036 6.449 -4.401 1.00 98.06 361 LYS A C 1
ATOM 2799 O O . LYS A 1 361 ? -12.933 5.943 -4.599 1.00 98.06 361 LYS A O 1
ATOM 2804 N N . PRO A 1 362 ? -15.107 5.718 -4.034 1.00 98.06 362 PRO A N 1
ATOM 2805 C CA . PRO A 1 362 ? -16.463 6.206 -3.747 1.00 98.06 362 PRO A CA 1
ATOM 2806 C C . PRO A 1 362 ? -16.522 7.198 -2.571 1.00 98.06 362 PRO A C 1
ATOM 2808 O O . PRO A 1 362 ? -15.664 7.168 -1.683 1.00 98.06 362 PRO A O 1
ATOM 2811 N N . SER A 1 363 ? -17.529 8.078 -2.580 1.00 97.62 363 SER A N 1
ATOM 2812 C CA . SER A 1 363 ? -17.770 9.003 -1.463 1.00 97.62 363 SER A CA 1
ATOM 2813 C C . SER A 1 363 ? -18.191 8.235 -0.206 1.00 97.62 363 SER A C 1
ATOM 2815 O O . SER A 1 363 ? -18.640 7.091 -0.298 1.00 97.62 363 SER A O 1
ATOM 2817 N N . PHE A 1 364 ? -17.987 8.857 0.951 1.00 95.50 364 PHE A N 1
ATOM 2818 C CA . PHE A 1 364 ? -18.249 8.296 2.276 1.00 95.50 364 PHE A CA 1
ATOM 2819 C C . PHE A 1 364 ? -19.704 8.397 2.722 1.00 95.50 364 PHE A C 1
ATOM 2821 O O . PHE A 1 364 ? -20.335 9.438 2.426 1.00 95.50 364 PHE A O 1
#

Radius of gyration: 20.83 Å; Cα contacts (8 Å, |Δi|>4): 704; chains: 1; bounding box: 56×47×65 Å